Protein AF-A0A934XNL6-F1 (afdb_monomer_lite)

Secondary structure (DSSP, 8-state):
----------S-S-HHHHHHHHHHHHHHHTSSS-HHHHHHHHHHHHHHTS-TT-HHHHHHHHHHHHHS---SS-TTSPPPGGG--TT---TTSS-S-TTB-GGG---S-TTS----HHHHHHHHHHHHHHT-HHHHHHHHHHHHS---S--TTSS--S--S------HHHHHHHHHHHHHHHHHHHHHHHHHS--S----GGG---GGGHHHHHHHHHBPP-

pLDDT: mean 75.97, std 18.73, range [30.94, 97.75]

Foldseek 3Di:
DPPDDPPPPPPDLPVVLLLVLLVLLVVLQPDPDALLLSLLVSLLSLLVVDDQLPLLSSLQSVCCADQLDGDLEQLQDREEPVSGHPSYNDQCRNQACPQFAPLQDQPPDPPDRGGPLSSLLSSLLSCCQRVHLVLLLVLLVQQQDQDPDDPVRGPPYVCVPRNPNRDPSSSVSSVNSNQNSQQSNVSNCVSVDPDPDDDPPVSHDTSNCRSVSSSVPGGDDD

Radius of gyration: 16.66 Å; chains: 1; bounding box: 45×39×47 Å

Structure (mmCIF, N/CA/C/O backbone):
data_AF-A0A934XNL6-F1
#
_entry.id   AF-A0A934XNL6-F1
#
loop_
_atom_site.group_PDB
_atom_site.id
_atom_site.type_symbol
_atom_site.label_atom_id
_atom_site.label_alt_id
_atom_site.label_comp_id
_atom_site.label_asym_id
_atom_site.label_entity_id
_atom_site.label_seq_id
_atom_site.pdbx_PDB_ins_code
_atom_site.Cartn_x
_atom_site.Cartn_y
_atom_site.Cartn_z
_atom_site.occupancy
_atom_site.B_iso_or_equiv
_atom_site.auth_seq_id
_atom_site.auth_comp_id
_atom_site.auth_asym_id
_atom_site.auth_atom_id
_atom_site.pdbx_PDB_model_num
ATOM 1 N N . MET A 1 1 ? -13.458 -23.663 8.021 1.00 30.94 1 MET A N 1
ATOM 2 C CA . MET A 1 1 ? -14.056 -22.530 7.279 1.00 30.94 1 MET A CA 1
ATOM 3 C C . MET A 1 1 ? -13.697 -21.240 8.004 1.00 30.94 1 MET A C 1
ATOM 5 O O . MET A 1 1 ? -14.008 -21.161 9.188 1.00 30.94 1 MET A O 1
ATOM 9 N N . PRO A 1 2 ? -13.004 -20.262 7.392 1.00 35.59 2 PRO A N 1
ATOM 10 C CA . PRO A 1 2 ? -12.799 -18.983 8.057 1.00 35.59 2 PRO A CA 1
ATOM 11 C C . PRO A 1 2 ? -14.165 -18.315 8.223 1.00 35.59 2 PRO A C 1
ATOM 13 O O . PRO A 1 2 ? -14.931 -18.215 7.264 1.00 35.59 2 PRO A O 1
ATOM 16 N N . ALA A 1 3 ? -14.490 -17.921 9.456 1.00 36.31 3 ALA A N 1
ATOM 17 C CA . ALA A 1 3 ? -15.688 -17.150 9.753 1.00 36.31 3 ALA A CA 1
ATOM 18 C C . ALA A 1 3 ? -15.760 -15.977 8.771 1.00 36.31 3 ALA A C 1
ATOM 20 O O . ALA A 1 3 ? -14.800 -15.205 8.690 1.00 36.31 3 ALA A O 1
ATOM 21 N N . ARG A 1 4 ? -16.865 -15.871 8.017 1.00 40.97 4 ARG A N 1
ATOM 22 C CA . ARG A 1 4 ? -17.175 -14.682 7.216 1.00 40.97 4 ARG A CA 1
ATOM 23 C C . ARG A 1 4 ? -16.954 -13.483 8.133 1.00 40.97 4 ARG A C 1
ATOM 25 O O . ARG A 1 4 ? -17.684 -13.347 9.116 1.00 40.97 4 ARG A O 1
ATOM 32 N N . ARG A 1 5 ? -15.912 -12.683 7.863 1.00 54.44 5 ARG A N 1
ATOM 33 C CA . ARG A 1 5 ? -15.739 -11.384 8.518 1.00 54.44 5 ARG A CA 1
ATOM 34 C C . ARG A 1 5 ? -17.086 -10.686 8.392 1.00 54.44 5 ARG A C 1
ATOM 36 O O . ARG A 1 5 ? -17.706 -10.761 7.325 1.00 54.44 5 ARG A O 1
ATOM 43 N N . SER A 1 6 ? -17.589 -10.192 9.520 1.00 41.88 6 SER A N 1
ATOM 44 C CA . SER A 1 6 ? -18.889 -9.537 9.613 1.00 41.88 6 SER A CA 1
ATOM 45 C C . SER A 1 6 ? -19.052 -8.617 8.411 1.00 41.88 6 SER A C 1
ATOM 47 O O . SER A 1 6 ? -18.092 -7.972 7.995 1.00 41.88 6 SER A O 1
ATOM 49 N N . ARG A 1 7 ? -20.242 -8.634 7.800 1.00 45.06 7 ARG A N 1
ATOM 50 C CA . ARG A 1 7 ? -20.605 -7.720 6.717 1.00 45.06 7 ARG A CA 1
ATOM 51 C C . ARG A 1 7 ? -20.336 -6.302 7.214 1.00 45.06 7 ARG A C 1
ATOM 53 O O . ARG A 1 7 ? -21.184 -5.735 7.894 1.00 45.06 7 ARG A O 1
ATOM 60 N N . ILE A 1 8 ? -19.153 -5.770 6.915 1.00 50.47 8 ILE A N 1
ATOM 61 C CA . ILE A 1 8 ? -18.840 -4.358 7.074 1.00 50.47 8 ILE A CA 1
ATOM 62 C C . ILE A 1 8 ? -19.948 -3.665 6.287 1.00 50.47 8 ILE A C 1
ATOM 64 O O . ILE A 1 8 ? -20.112 -3.989 5.105 1.00 50.47 8 ILE A O 1
ATOM 68 N N . PRO A 1 9 ? -20.788 -2.827 6.915 1.00 46.00 9 PRO A N 1
ATOM 69 C CA . PRO A 1 9 ? -21.788 -2.083 6.178 1.00 46.00 9 PRO A CA 1
ATOM 70 C C . PRO A 1 9 ? -21.048 -1.325 5.081 1.00 46.00 9 PRO A C 1
ATOM 72 O O . PRO A 1 9 ? -20.211 -0.474 5.361 1.00 46.00 9 PRO A O 1
ATOM 75 N N . TYR A 1 10 ? -21.324 -1.700 3.833 1.00 50.59 10 TYR A N 1
ATOM 76 C CA . TYR A 1 10 ? -20.687 -1.235 2.598 1.00 50.59 10 TYR A CA 1
ATOM 77 C C . TYR A 1 10 ? -20.963 0.248 2.294 1.00 50.59 10 TYR A C 1
ATOM 79 O O . TYR A 1 10 ? -20.904 0.673 1.141 1.00 50.59 10 TYR A O 1
ATOM 87 N N . ALA A 1 11 ? -21.274 1.050 3.312 1.00 43.81 11 ALA A N 1
ATOM 88 C CA . ALA A 1 11 ? -21.290 2.493 3.220 1.00 43.81 11 ALA A CA 1
ATOM 89 C C . ALA A 1 11 ? -19.840 2.920 3.015 1.00 43.81 11 ALA A C 1
ATOM 91 O O . ALA A 1 11 ? -19.081 3.002 3.972 1.00 43.81 11 ALA A O 1
ATOM 92 N N . TYR A 1 12 ? -19.475 3.022 1.736 1.00 52.28 12 TYR A N 1
ATOM 93 C CA . TYR A 1 12 ? -18.257 3.564 1.161 1.00 52.28 12 TYR A CA 1
ATOM 94 C C . TYR A 1 12 ? -17.182 3.870 2.198 1.00 52.28 12 TYR A C 1
ATOM 96 O O . TYR A 1 12 ? -17.324 4.802 2.988 1.00 52.28 12 TYR A O 1
ATOM 104 N N . ALA A 1 13 ? -16.077 3.124 2.117 1.00 60.09 13 ALA A N 1
ATOM 105 C CA . ALA A 1 13 ? -14.731 3.631 2.349 1.00 60.09 13 ALA A CA 1
ATOM 106 C C . ALA A 1 13 ? -14.757 5.177 2.489 1.00 60.09 13 ALA A C 1
ATOM 108 O O . ALA A 1 13 ? -15.275 5.871 1.605 1.00 60.09 13 ALA A O 1
ATOM 109 N N . ASN A 1 14 ? -14.367 5.717 3.643 1.00 81.06 14 ASN A N 1
ATOM 110 C CA . ASN A 1 14 ? -14.605 7.130 3.943 1.00 81.06 14 ASN A CA 1
ATOM 111 C C . ASN A 1 14 ? -13.895 8.015 2.893 1.00 81.06 14 ASN A C 1
ATOM 113 O O . ASN A 1 14 ? -12.666 8.101 2.881 1.00 81.06 14 ASN A O 1
ATOM 117 N N . ARG A 1 15 ? -14.669 8.636 1.985 1.00 87.06 15 ARG A N 1
ATOM 118 C CA . ARG A 1 15 ? -14.136 9.420 0.856 1.00 87.06 15 ARG A CA 1
ATOM 119 C C . ARG A 1 15 ? -13.280 10.584 1.335 1.00 87.06 15 ARG A C 1
ATOM 121 O O . ARG A 1 15 ? -12.252 10.853 0.728 1.00 87.06 15 ARG A O 1
ATOM 128 N N . GLU A 1 16 ? -13.675 11.235 2.422 1.00 90.50 16 GLU A N 1
ATOM 129 C CA . GLU A 1 16 ? -12.909 12.322 3.028 1.00 90.50 16 GLU A CA 1
ATOM 130 C C . GLU A 1 16 ? -11.529 11.826 3.475 1.00 90.50 16 GLU A C 1
ATOM 132 O O . GLU A 1 16 ? -10.512 12.387 3.075 1.00 90.50 16 GLU A O 1
ATOM 137 N N . ARG A 1 17 ? -11.469 10.688 4.181 1.00 91.56 17 ARG A N 1
ATOM 138 C CA . ARG A 1 17 ? -10.184 10.066 4.548 1.00 91.56 17 ARG A CA 1
ATOM 139 C C . ARG A 1 17 ? -9.351 9.696 3.324 1.00 91.56 17 ARG A C 1
ATOM 141 O O . ARG A 1 17 ? -8.148 9.927 3.329 1.00 91.56 17 ARG A O 1
ATOM 148 N N . ARG A 1 18 ? -9.952 9.155 2.260 1.00 92.06 18 ARG A N 1
ATOM 149 C CA . ARG A 1 18 ? -9.205 8.870 1.022 1.00 92.06 18 ARG A CA 1
ATOM 150 C C . ARG A 1 18 ? -8.643 10.122 0.372 1.00 92.06 18 ARG A C 1
ATOM 152 O O . ARG A 1 18 ? -7.523 10.083 -0.113 1.00 92.06 18 ARG A O 1
ATOM 159 N N . GLN A 1 19 ? -9.397 11.215 0.370 1.00 94.50 19 GLN A N 1
ATOM 160 C CA . GLN A 1 19 ? -8.941 12.492 -0.169 1.00 94.50 19 GLN A CA 1
ATOM 161 C C . GLN A 1 19 ? -7.771 13.058 0.641 1.00 94.50 19 GLN A C 1
ATOM 163 O O . GLN A 1 19 ? -6.810 13.535 0.045 1.00 94.50 19 GLN A O 1
ATOM 168 N N . LEU A 1 20 ? -7.789 12.915 1.970 1.00 96.62 20 LEU A N 1
ATOM 169 C CA . LEU A 1 20 ? -6.643 13.246 2.822 1.00 96.62 20 LEU A CA 1
ATOM 170 C C . LEU A 1 20 ? -5.409 12.402 2.469 1.00 96.62 20 LEU A C 1
ATOM 172 O O . LEU A 1 20 ? -4.329 12.949 2.246 1.00 96.62 20 LEU A O 1
ATOM 176 N N . ILE A 1 21 ? -5.574 11.080 2.350 1.00 96.50 21 ILE A N 1
ATOM 177 C CA . ILE A 1 21 ? -4.489 10.159 1.971 1.00 96.50 21 ILE A CA 1
ATOM 178 C C . ILE A 1 21 ? -3.942 10.505 0.580 1.00 96.50 21 ILE A C 1
ATOM 180 O O . ILE A 1 21 ? -2.731 10.601 0.401 1.00 96.50 21 ILE A O 1
ATOM 184 N N . LEU A 1 22 ? -4.819 10.734 -0.400 1.00 96.12 22 LEU A N 1
ATOM 185 C CA . LEU A 1 22 ? -4.447 11.119 -1.760 1.00 96.12 22 LEU A CA 1
ATOM 186 C C . LEU A 1 22 ? -3.694 12.450 -1.780 1.00 96.12 22 LEU A C 1
ATOM 188 O O . LEU A 1 22 ? -2.676 12.566 -2.459 1.00 96.12 22 LEU A O 1
ATOM 192 N N . HIS A 1 23 ? -4.189 13.452 -1.053 1.00 96.69 23 HIS A N 1
ATOM 193 C CA . HIS A 1 23 ? -3.554 14.761 -0.961 1.00 96.69 23 HIS A CA 1
ATOM 194 C C . HIS A 1 23 ? -2.136 14.639 -0.398 1.00 96.69 23 HIS A C 1
ATOM 196 O O . HIS A 1 23 ? -1.190 15.132 -1.012 1.00 96.69 23 HIS A O 1
ATOM 202 N N . HIS A 1 24 ? -1.974 13.910 0.707 1.00 97.75 24 HIS A N 1
ATOM 203 C CA . HIS A 1 24 ? -0.661 13.650 1.288 1.00 97.75 24 HIS A CA 1
ATOM 204 C C . HIS A 1 24 ? 0.248 12.863 0.332 1.00 97.75 24 HIS A C 1
ATOM 206 O O . HIS A 1 24 ? 1.406 13.223 0.125 1.00 97.75 24 HIS A O 1
ATOM 212 N N . GLY A 1 25 ? -0.291 11.836 -0.330 1.00 96.62 25 GLY A N 1
ATOM 213 C CA . GLY A 1 25 ? 0.435 11.055 -1.328 1.00 96.62 25 GLY A CA 1
ATOM 214 C C . GLY A 1 25 ? 0.982 11.916 -2.467 1.00 96.62 25 GLY A C 1
ATOM 215 O O . GLY A 1 25 ? 2.138 11.744 -2.854 1.00 96.62 25 GLY A O 1
ATOM 216 N N . LYS A 1 26 ? 0.191 12.884 -2.951 1.00 95.38 26 LYS A N 1
ATOM 217 C CA . LYS A 1 26 ? 0.607 13.861 -3.970 1.00 95.38 26 LYS A CA 1
ATOM 218 C C . LYS A 1 26 ? 1.694 14.807 -3.458 1.00 95.38 26 LYS A C 1
ATOM 220 O O . LYS A 1 26 ? 2.658 15.044 -4.176 1.00 95.38 26 LYS A O 1
ATOM 225 N N . GLN A 1 27 ? 1.599 15.294 -2.220 1.00 96.69 27 GLN A N 1
ATOM 226 C CA . GLN A 1 27 ? 2.663 16.112 -1.612 1.00 96.69 27 GLN A CA 1
ATOM 227 C C . GLN A 1 27 ? 3.994 15.349 -1.533 1.00 96.69 27 GLN A C 1
ATOM 229 O O . GLN A 1 27 ? 5.060 15.902 -1.810 1.00 96.69 27 GLN A O 1
ATOM 234 N N . LEU A 1 28 ? 3.934 14.057 -1.200 1.00 96.31 28 LEU A N 1
ATOM 235 C CA . LEU A 1 28 ? 5.110 13.194 -1.139 1.00 96.31 28 LEU A CA 1
ATOM 236 C C . LEU A 1 28 ? 5.756 12.964 -2.510 1.00 96.31 28 LEU A C 1
ATOM 238 O O . LEU A 1 28 ? 6.959 12.730 -2.552 1.00 96.31 28 LEU A O 1
ATOM 242 N N . GLN A 1 29 ? 5.025 13.056 -3.630 1.00 91.94 29 GLN A N 1
ATOM 243 C CA . GLN A 1 29 ? 5.615 12.858 -4.966 1.00 91.94 29 GLN A CA 1
ATOM 244 C C . GLN A 1 29 ? 6.758 13.850 -5.228 1.00 91.94 29 GLN A C 1
ATOM 246 O O . GLN A 1 29 ? 7.825 13.434 -5.682 1.00 91.94 29 GLN A O 1
ATOM 251 N N . SER A 1 30 ? 6.578 15.116 -4.838 1.00 90.62 30 SER A N 1
ATOM 252 C CA . SER A 1 30 ? 7.590 16.177 -4.937 1.00 90.62 30 SER A CA 1
ATOM 253 C C . SER A 1 30 ? 8.589 16.227 -3.774 1.00 90.62 30 SER A C 1
ATOM 255 O O . SER A 1 30 ? 9.520 17.027 -3.808 1.00 90.62 30 SER A O 1
ATOM 257 N N . ALA A 1 31 ? 8.405 15.423 -2.724 1.00 93.75 31 ALA A N 1
ATOM 258 C CA . ALA A 1 31 ? 9.275 15.465 -1.552 1.00 93.75 31 ALA A CA 1
ATOM 259 C C . ALA A 1 31 ? 10.660 14.844 -1.844 1.00 93.75 31 ALA A C 1
ATOM 261 O O . ALA A 1 31 ? 10.744 13.877 -2.612 1.00 93.75 31 ALA A O 1
ATOM 262 N N . PRO A 1 32 ? 11.742 15.331 -1.203 1.00 94.19 32 PRO A N 1
ATOM 263 C CA . PRO A 1 32 ? 13.112 14.846 -1.404 1.00 94.19 32 PRO A CA 1
ATOM 264 C C . PRO A 1 32 ? 13.383 13.547 -0.622 1.00 94.19 32 PRO A C 1
ATOM 266 O O . PRO A 1 32 ? 14.374 13.418 0.091 1.00 94.19 32 PRO A O 1
ATOM 269 N N . PHE A 1 33 ? 12.466 12.590 -0.721 1.00 94.06 33 PHE A N 1
ATOM 270 C CA . PHE A 1 33 ? 12.566 11.274 -0.100 1.00 94.06 33 PHE A CA 1
ATOM 271 C C . PHE A 1 33 ? 12.781 10.202 -1.166 1.00 94.06 33 PHE A C 1
ATOM 273 O O . PHE A 1 33 ? 12.417 10.383 -2.329 1.00 94.06 33 PHE A O 1
ATOM 280 N N . THR A 1 34 ? 13.332 9.065 -0.754 1.00 93.38 34 THR A N 1
ATOM 281 C CA . THR A 1 34 ? 13.355 7.871 -1.601 1.00 93.38 34 THR A CA 1
ATOM 282 C C . THR A 1 34 ? 11.938 7.337 -1.817 1.00 93.38 34 THR A C 1
ATOM 284 O O . THR A 1 34 ? 11.034 7.624 -1.028 1.00 93.38 34 THR A O 1
ATOM 287 N N . SER A 1 35 ? 11.712 6.543 -2.862 1.00 92.25 35 SER A N 1
ATOM 288 C CA . SER A 1 35 ? 10.385 5.985 -3.154 1.00 92.25 35 SER A CA 1
ATOM 289 C C . SER A 1 35 ? 9.876 5.065 -2.045 1.00 92.25 35 SER A C 1
ATOM 291 O O . SER A 1 35 ? 8.700 5.151 -1.685 1.00 92.25 35 SER A O 1
ATOM 293 N N . LEU A 1 36 ? 10.751 4.257 -1.429 1.00 93.94 36 LEU A N 1
ATOM 294 C CA . LEU A 1 36 ? 10.369 3.479 -0.245 1.00 93.94 36 LEU A CA 1
ATOM 295 C C . LEU A 1 36 ? 9.958 4.387 0.921 1.00 93.94 36 LEU A C 1
ATOM 297 O O . LEU A 1 36 ? 8.954 4.122 1.577 1.00 93.94 36 LEU A O 1
ATOM 301 N N . GLU A 1 37 ? 10.697 5.468 1.177 1.00 95.69 37 GLU A N 1
ATOM 302 C CA . GLU A 1 37 ? 10.388 6.376 2.284 1.00 95.69 37 GLU A CA 1
ATOM 303 C C . GLU A 1 37 ? 9.085 7.151 2.040 1.00 95.69 37 GLU A C 1
ATOM 305 O O . GLU A 1 37 ? 8.295 7.336 2.966 1.00 95.69 37 GLU A O 1
ATOM 310 N N . LYS A 1 38 ? 8.803 7.547 0.792 1.00 96.12 38 LYS A N 1
ATOM 311 C CA . LYS A 1 38 ? 7.503 8.118 0.403 1.00 96.12 38 LYS A CA 1
ATOM 312 C C . LYS A 1 38 ? 6.374 7.123 0.664 1.00 96.12 38 LYS A C 1
ATOM 314 O O . LYS A 1 38 ? 5.365 7.487 1.263 1.00 96.12 38 LYS A O 1
ATOM 319 N N . PHE A 1 39 ? 6.552 5.862 0.278 1.00 95.81 39 PHE A N 1
ATOM 320 C CA . PHE A 1 39 ? 5.562 4.821 0.535 1.00 95.81 39 PHE A CA 1
ATOM 321 C C . PHE A 1 39 ? 5.352 4.575 2.040 1.00 95.81 39 PHE A C 1
ATOM 323 O O . PHE A 1 39 ? 4.210 4.582 2.505 1.00 95.81 39 PHE A O 1
ATOM 330 N N . ALA A 1 40 ? 6.429 4.449 2.820 1.00 96.69 40 ALA A N 1
ATOM 331 C CA . ALA A 1 40 ? 6.350 4.287 4.269 1.00 96.69 40 ALA A CA 1
ATOM 332 C C . ALA A 1 40 ? 5.574 5.447 4.915 1.00 96.69 40 ALA A C 1
ATOM 334 O O . ALA A 1 40 ? 4.571 5.210 5.589 1.00 96.69 40 ALA A O 1
ATOM 335 N N . ARG A 1 41 ? 5.932 6.698 4.600 1.00 97.38 41 ARG A N 1
ATOM 336 C CA . ARG A 1 41 ? 5.246 7.895 5.117 1.00 97.38 41 ARG A CA 1
ATOM 337 C C . ARG A 1 41 ? 3.779 7.969 4.719 1.00 97.38 41 ARG A C 1
ATOM 339 O O . ARG A 1 41 ? 2.942 8.298 5.556 1.00 97.38 41 ARG A O 1
ATOM 346 N N . LEU A 1 42 ? 3.446 7.621 3.474 1.00 97.44 42 LEU A N 1
ATOM 347 C CA . LEU A 1 42 ? 2.056 7.556 3.022 1.00 97.44 42 LEU A CA 1
ATOM 348 C C . LEU A 1 42 ? 1.243 6.596 3.896 1.00 97.44 42 LEU A C 1
ATOM 350 O O . LEU A 1 42 ? 0.134 6.931 4.322 1.00 97.44 42 LEU A O 1
ATOM 354 N N . THR A 1 43 ? 1.784 5.411 4.179 1.00 96.31 43 THR A N 1
ATOM 355 C CA . THR A 1 43 ? 1.095 4.415 5.010 1.00 96.31 43 THR A CA 1
ATOM 356 C C . THR A 1 43 ? 1.028 4.804 6.486 1.00 96.31 43 THR A C 1
ATOM 358 O O . THR A 1 43 ? -0.002 4.560 7.107 1.00 96.31 43 THR A O 1
ATOM 361 N N . GLU A 1 44 ? 2.049 5.469 7.033 1.00 96.00 44 GLU A N 1
ATOM 362 C CA . GLU A 1 44 ? 2.056 6.004 8.405 1.00 96.00 44 GLU A CA 1
ATOM 363 C C . GLU A 1 44 ? 1.015 7.104 8.584 1.00 96.00 44 GLU A C 1
ATOM 365 O O . GLU A 1 44 ? 0.186 7.043 9.494 1.00 96.00 44 GLU A O 1
ATOM 370 N N . TYR A 1 45 ? 1.012 8.080 7.672 1.00 97.19 45 TYR A N 1
ATOM 371 C CA . TYR A 1 45 ? -0.001 9.124 7.647 1.00 97.19 45 TYR A CA 1
ATOM 372 C C . TYR A 1 45 ? -1.392 8.507 7.541 1.00 97.19 45 TYR A C 1
ATOM 374 O O . TYR A 1 45 ? -2.272 8.829 8.336 1.00 97.19 45 TYR A O 1
ATOM 382 N N . SER A 1 46 ? -1.575 7.558 6.618 1.00 95.81 46 SER A N 1
ATOM 383 C CA . SER A 1 46 ? -2.843 6.846 6.469 1.00 95.81 46 SER A CA 1
ATOM 384 C C . SER A 1 46 ? -3.250 6.168 7.773 1.00 95.81 46 SER A C 1
ATOM 386 O O . SER A 1 46 ? -4.378 6.356 8.206 1.00 95.81 46 SER A O 1
ATOM 388 N N . ALA A 1 47 ? -2.348 5.430 8.424 1.00 92.94 47 ALA A N 1
ATOM 389 C CA . ALA A 1 47 ? -2.621 4.732 9.677 1.00 92.94 47 ALA A CA 1
ATOM 390 C C . ALA A 1 47 ? -3.031 5.690 10.804 1.00 92.94 47 ALA A C 1
ATOM 392 O O . ALA A 1 47 ? -3.934 5.361 11.569 1.00 92.94 47 ALA A O 1
ATOM 393 N N . SER A 1 48 ? -2.447 6.893 10.860 1.00 94.19 48 SER A N 1
ATOM 394 C CA . SER A 1 48 ? -2.793 7.917 11.859 1.00 94.19 48 SER A CA 1
ATOM 395 C C . SER A 1 48 ? -4.253 8.394 11.800 1.00 94.19 48 SER A C 1
ATOM 397 O O . SER A 1 48 ? -4.766 8.925 12.782 1.00 94.19 48 SER A O 1
ATOM 399 N N . LEU A 1 49 ? -4.952 8.170 10.678 1.00 93.38 49 LEU A N 1
ATOM 400 C CA . LEU A 1 49 ? -6.356 8.556 10.491 1.00 93.38 49 LEU A CA 1
ATOM 401 C C . LEU A 1 49 ? -7.359 7.543 11.076 1.00 93.38 49 LEU A C 1
ATOM 403 O O . LEU A 1 49 ? -8.574 7.750 10.961 1.00 93.38 49 LEU A O 1
ATOM 407 N N . TYR A 1 50 ? -6.878 6.440 11.657 1.00 88.44 50 TYR A N 1
ATOM 408 C CA . TYR A 1 50 ? -7.701 5.338 12.153 1.00 88.44 50 TYR A CA 1
ATOM 409 C C . TYR A 1 50 ? -7.369 5.006 13.606 1.00 88.44 50 TYR A C 1
ATOM 411 O O . TYR A 1 50 ? -6.235 5.136 14.062 1.00 88.44 50 TYR A O 1
ATOM 419 N N . ALA A 1 51 ? -8.373 4.511 14.329 1.00 80.00 51 ALA A N 1
ATOM 420 C CA . ALA A 1 51 ? -8.124 3.820 15.584 1.00 80.00 51 ALA A CA 1
ATOM 421 C C . ALA A 1 51 ? -7.322 2.538 15.311 1.00 80.00 51 ALA A C 1
ATOM 423 O O . ALA A 1 51 ? -7.514 1.896 14.278 1.00 80.00 51 ALA A O 1
ATOM 424 N N . THR A 1 52 ? -6.466 2.126 16.250 1.00 72.50 52 THR A N 1
ATOM 425 C CA . THR A 1 52 ? -5.537 0.989 16.080 1.00 72.50 52 THR A CA 1
ATOM 426 C C . THR A 1 52 ? -6.215 -0.317 15.639 1.00 72.50 52 THR A C 1
ATOM 428 O O . THR A 1 52 ? -5.588 -1.156 14.996 1.00 72.50 52 THR A O 1
ATOM 431 N N . ASN A 1 53 ? -7.494 -0.497 15.975 1.00 73.12 53 ASN A N 1
ATOM 432 C CA . ASN A 1 53 ? -8.296 -1.67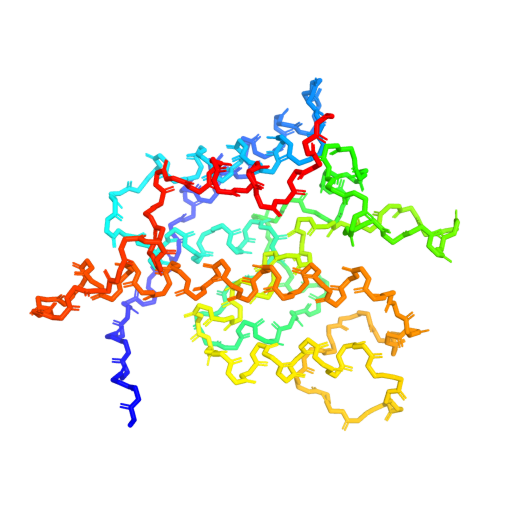3 15.641 1.00 73.12 53 ASN A CA 1
ATOM 433 C C . ASN A 1 53 ? -9.086 -1.567 14.322 1.00 73.12 53 ASN A C 1
ATOM 435 O O . ASN A 1 53 ? -9.588 -2.586 13.852 1.00 73.12 53 ASN A O 1
ATOM 439 N N . ASP A 1 54 ? -9.174 -0.394 13.688 1.00 84.75 54 ASP A N 1
ATOM 440 C CA . ASP A 1 54 ? -9.923 -0.182 12.437 1.00 84.75 54 ASP A CA 1
ATOM 441 C C . ASP A 1 54 ? -9.079 -0.518 11.189 1.00 84.75 54 ASP A C 1
ATOM 443 O O . ASP A 1 54 ? -8.906 0.268 10.253 1.00 84.75 54 ASP A O 1
ATOM 447 N N . VAL A 1 55 ? -8.510 -1.727 11.193 1.00 87.44 55 VAL A N 1
ATOM 448 C CA . VAL A 1 55 ? -7.599 -2.214 10.144 1.00 87.44 55 VAL A CA 1
ATOM 449 C C . VAL A 1 55 ? -8.331 -2.441 8.819 1.00 87.44 55 VAL A C 1
ATOM 451 O O . VAL A 1 55 ? -7.758 -2.227 7.752 1.00 87.44 55 VAL A O 1
ATOM 454 N N . ASP A 1 56 ? -9.603 -2.850 8.863 1.00 87.06 56 ASP A N 1
ATOM 455 C CA . ASP A 1 56 ? -10.393 -3.109 7.656 1.00 87.06 56 ASP A CA 1
ATOM 456 C C . ASP A 1 56 ? -10.626 -1.819 6.854 1.00 87.06 56 ASP A C 1
ATOM 458 O O . ASP A 1 56 ? -10.389 -1.797 5.642 1.00 87.06 56 ASP A O 1
ATOM 462 N N . THR A 1 57 ? -11.034 -0.729 7.515 1.00 87.88 57 THR A N 1
ATOM 463 C CA . THR A 1 57 ? -11.264 0.559 6.843 1.00 87.88 57 THR A CA 1
ATOM 464 C C . THR A 1 57 ? -9.952 1.173 6.366 1.00 87.88 57 THR A C 1
ATOM 466 O O . THR A 1 57 ? -9.902 1.702 5.253 1.00 87.88 57 THR A O 1
ATOM 469 N N . PHE A 1 58 ? -8.880 1.052 7.160 1.00 91.81 58 PHE A N 1
ATOM 470 C CA . PHE A 1 58 ? -7.528 1.426 6.744 1.00 91.81 58 PHE A CA 1
ATOM 471 C C . PHE A 1 58 ? -7.132 0.712 5.445 1.00 91.81 58 PHE A C 1
ATOM 473 O O . PHE A 1 58 ? -6.837 1.369 4.444 1.00 91.81 58 PHE A O 1
ATOM 480 N N . MET A 1 59 ? -7.201 -0.624 5.426 1.00 91.75 59 MET A N 1
ATOM 481 C CA . MET A 1 59 ? -6.814 -1.421 4.264 1.00 91.75 59 MET A CA 1
ATOM 482 C C . MET A 1 59 ? -7.654 -1.069 3.039 1.00 91.75 59 MET A C 1
ATOM 484 O O . MET A 1 59 ? -7.102 -0.935 1.949 1.00 91.75 59 MET A O 1
ATOM 488 N N . LEU A 1 60 ? -8.967 -0.869 3.192 1.00 90.12 60 LEU A N 1
ATOM 489 C CA . LEU A 1 60 ? -9.833 -0.488 2.074 1.00 90.12 60 LEU A CA 1
ATOM 490 C C . LEU A 1 60 ? -9.462 0.878 1.498 1.00 90.12 60 LEU A C 1
ATOM 492 O O . LEU A 1 60 ? -9.296 1.000 0.286 1.00 90.12 60 LEU A O 1
ATOM 496 N N . ASN A 1 61 ? -9.311 1.895 2.346 1.00 91.88 61 ASN A N 1
ATOM 497 C CA . ASN A 1 61 ? -9.030 3.256 1.897 1.00 91.88 61 ASN A CA 1
ATOM 498 C C . ASN A 1 61 ? -7.644 3.384 1.258 1.00 91.88 61 ASN A C 1
ATOM 500 O O . ASN A 1 61 ? -7.527 4.006 0.205 1.00 91.88 61 ASN A O 1
ATOM 504 N N . VAL A 1 62 ? -6.614 2.765 1.839 1.00 93.56 62 VAL A N 1
ATOM 505 C CA . VAL A 1 62 ? -5.265 2.795 1.257 1.00 93.56 62 VAL A CA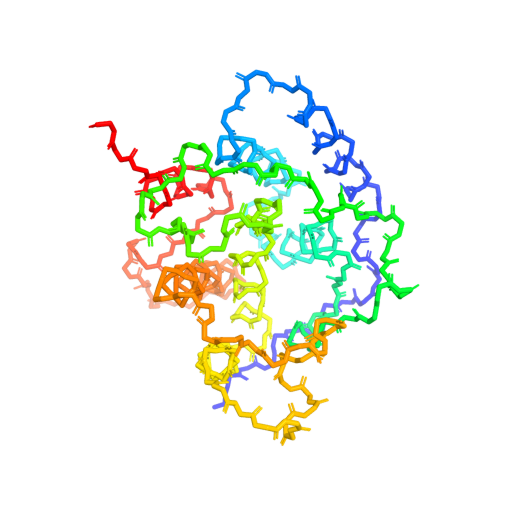 1
ATOM 506 C C . VAL A 1 62 ? -5.218 2.013 -0.056 1.00 93.56 62 VAL A C 1
ATOM 508 O O . VAL A 1 62 ? -4.656 2.502 -1.032 1.00 93.56 62 VAL A O 1
ATOM 511 N N . SER A 1 63 ? -5.885 0.855 -0.138 1.00 91.69 63 SER A N 1
ATOM 512 C CA . SER A 1 63 ? -5.987 0.098 -1.398 1.00 91.69 63 SER A CA 1
ATOM 513 C C . SER A 1 63 ? -6.652 0.910 -2.496 1.00 91.69 63 SER A C 1
ATOM 515 O O . SER A 1 63 ? -6.205 0.905 -3.636 1.00 91.69 63 SER A O 1
ATOM 517 N N . HIS A 1 64 ? -7.686 1.664 -2.146 1.00 90.19 64 HIS A N 1
ATOM 518 C CA . HIS A 1 64 ? -8.362 2.535 -3.087 1.00 90.19 64 HIS A CA 1
ATOM 519 C C . HIS A 1 64 ? -7.432 3.626 -3.637 1.00 90.19 64 HIS A C 1
ATOM 521 O O . HIS A 1 64 ? -7.460 3.893 -4.836 1.00 90.19 64 HIS A O 1
ATOM 527 N N . VAL A 1 65 ? -6.583 4.214 -2.786 1.00 93.00 65 VAL A N 1
ATOM 528 C CA . VAL A 1 65 ? -5.640 5.264 -3.197 1.00 93.00 65 VAL A CA 1
ATOM 529 C C . VAL A 1 65 ? -4.451 4.711 -3.979 1.00 93.00 65 VAL A C 1
ATOM 531 O O . VAL A 1 65 ? -4.051 5.315 -4.969 1.00 93.00 65 VAL A O 1
ATOM 534 N N . ILE A 1 66 ? -3.899 3.562 -3.587 1.00 92.00 66 ILE A N 1
ATOM 535 C CA . ILE A 1 66 ? -2.726 2.973 -4.251 1.00 92.00 66 ILE A CA 1
ATOM 536 C C . ILE A 1 66 ? -3.127 2.231 -5.532 1.00 92.00 66 ILE A C 1
ATOM 538 O O . ILE A 1 66 ? -2.535 2.437 -6.591 1.00 92.00 66 ILE A O 1
ATOM 542 N N . LEU A 1 67 ? -4.159 1.388 -5.461 1.00 87.00 67 LEU A N 1
ATOM 543 C CA . LEU A 1 67 ? -4.552 0.492 -6.554 1.00 87.00 67 LEU A CA 1
ATOM 544 C C . LEU A 1 67 ? -5.587 1.113 -7.499 1.00 87.00 67 LEU A C 1
ATOM 546 O O . LEU A 1 67 ? -5.818 0.588 -8.589 1.00 87.00 67 LEU A O 1
ATOM 550 N N . GLY A 1 68 ? -6.230 2.203 -7.074 1.00 86.31 68 GLY A N 1
ATOM 551 C CA . GLY A 1 68 ? -7.363 2.804 -7.776 1.00 86.31 68 GLY A CA 1
ATOM 552 C C . GLY A 1 68 ? -8.637 1.973 -7.661 1.00 86.31 68 GLY A C 1
ATOM 553 O O . GLY A 1 68 ? -9.592 2.208 -8.398 1.00 86.31 68 GLY A O 1
ATOM 554 N N . TRP A 1 69 ? -8.649 0.992 -6.754 1.00 80.31 69 TRP A N 1
ATOM 555 C CA . TRP A 1 69 ? -9.719 0.022 -6.591 1.00 80.31 69 TRP A CA 1
ATOM 556 C C . TRP A 1 69 ? -9.763 -0.534 -5.182 1.00 80.31 69 TRP A C 1
ATOM 558 O O . TRP A 1 69 ? -8.737 -0.877 -4.595 1.00 80.31 69 TRP A O 1
ATOM 568 N N . SER A 1 70 ? -10.973 -0.704 -4.665 1.00 71.31 70 SER A N 1
ATOM 569 C CA . SER A 1 70 ? -11.183 -1.436 -3.424 1.00 71.31 70 SER A CA 1
ATOM 570 C C . SER A 1 70 ? -12.562 -2.089 -3.427 1.00 71.31 70 SER A C 1
ATOM 572 O O . SER A 1 70 ? -13.552 -1.474 -3.019 1.00 71.31 70 SER A O 1
ATOM 574 N N . ARG A 1 71 ? -12.646 -3.346 -3.869 1.00 74.38 71 ARG A N 1
ATOM 575 C CA . ARG A 1 71 ? -13.778 -4.210 -3.517 1.00 74.38 71 ARG A CA 1
ATOM 576 C C . ARG A 1 71 ? -13.305 -5.160 -2.416 1.00 74.38 71 ARG A C 1
ATOM 578 O O . ARG A 1 71 ? -12.424 -5.966 -2.694 1.00 74.38 71 ARG A O 1
ATOM 585 N N . PRO A 1 72 ? -13.869 -5.096 -1.188 1.00 62.06 72 PRO A N 1
ATOM 586 C CA . PRO A 1 72 ? -13.421 -5.905 -0.042 1.00 62.06 72 PRO A CA 1
ATOM 587 C C . PRO A 1 72 ? -13.413 -7.416 -0.294 1.00 62.06 72 PRO A C 1
ATOM 589 O O . PRO A 1 72 ? -12.857 -8.178 0.488 1.00 62.06 72 PRO A O 1
ATOM 592 N N . HIS A 1 73 ? -14.074 -7.850 -1.362 1.00 64.81 73 HIS A N 1
ATOM 593 C CA . HIS A 1 73 ? -13.982 -9.175 -1.937 1.00 64.81 73 HIS A CA 1
ATOM 594 C C . HIS A 1 73 ? -13.709 -8.973 -3.422 1.00 64.81 73 HIS A C 1
ATOM 596 O O . HIS A 1 73 ? -14.374 -8.135 -4.034 1.00 64.81 73 HIS A O 1
ATOM 602 N N . GLN A 1 74 ? -12.802 -9.755 -4.003 1.00 73.69 74 GLN A N 1
ATOM 603 C CA . GLN A 1 74 ? -12.294 -9.574 -5.370 1.00 73.69 74 GLN A CA 1
ATOM 604 C C . GLN A 1 74 ? -11.206 -8.502 -5.502 1.00 73.69 74 GLN A C 1
ATOM 606 O O . GLN A 1 74 ? -11.094 -7.882 -6.558 1.00 73.69 74 GLN A O 1
ATOM 611 N N . MET A 1 75 ? -10.356 -8.326 -4.487 1.00 78.56 75 MET A N 1
ATOM 612 C CA . MET A 1 75 ? -9.112 -7.565 -4.666 1.00 78.56 75 MET A CA 1
ATOM 613 C C . MET A 1 75 ? -8.192 -8.241 -5.684 1.00 78.56 75 MET A C 1
ATOM 615 O O . MET A 1 75 ? -7.425 -7.562 -6.354 1.00 78.56 75 MET A O 1
ATOM 619 N N . TRP A 1 76 ? -8.320 -9.561 -5.866 1.00 72.19 76 TRP A N 1
ATOM 620 C CA . TRP A 1 76 ? -7.653 -10.300 -6.945 1.00 72.19 76 TRP A CA 1
ATOM 621 C C . TRP A 1 76 ? -8.061 -9.856 -8.359 1.00 72.19 76 TRP A C 1
ATOM 623 O O . TRP A 1 76 ? -7.367 -10.194 -9.319 1.00 72.19 76 TRP A O 1
ATOM 633 N N . ARG A 1 77 ? -9.168 -9.112 -8.504 1.00 68.69 77 ARG A N 1
ATOM 634 C CA . ARG A 1 77 ? -9.547 -8.457 -9.758 1.00 68.69 77 ARG A CA 1
ATOM 635 C C . ARG A 1 77 ? -8.935 -7.063 -9.788 1.00 68.69 77 ARG A C 1
ATOM 637 O O . ARG A 1 77 ? -9.353 -6.182 -9.040 1.00 68.69 77 ARG A O 1
ATOM 644 N N . VAL A 1 78 ? -7.988 -6.851 -10.692 1.00 62.16 78 VAL A N 1
ATOM 645 C CA . VAL A 1 78 ? -7.533 -5.503 -11.045 1.00 62.16 78 VAL A CA 1
ATOM 646 C C . VAL A 1 78 ? -8.550 -4.927 -12.031 1.00 62.16 78 VAL A C 1
ATOM 648 O O . VAL A 1 78 ? -8.759 -5.543 -13.079 1.00 62.16 78 VAL A O 1
ATOM 651 N N . PRO A 1 79 ? -9.202 -3.789 -11.741 1.00 59.84 79 PRO A N 1
ATOM 652 C CA . PRO A 1 79 ? -10.141 -3.220 -12.690 1.00 59.84 79 PRO A CA 1
ATOM 653 C C . PRO A 1 79 ? -9.410 -2.699 -13.937 1.00 59.84 79 PRO A C 1
ATOM 655 O O . PRO A 1 79 ? -8.225 -2.327 -13.864 1.00 59.84 79 PRO A O 1
ATOM 658 N N . PRO A 1 80 ? -10.116 -2.616 -15.077 1.00 63.81 80 PRO A N 1
ATOM 659 C CA . PRO A 1 80 ? -9.658 -1.857 -16.233 1.00 63.81 80 PRO A CA 1
ATOM 660 C C . PRO A 1 80 ? -9.217 -0.445 -15.829 1.00 63.81 80 PRO A C 1
ATOM 662 O O . PRO A 1 80 ? -9.716 0.124 -14.857 1.00 63.81 80 PRO A O 1
ATOM 665 N N . ARG A 1 81 ? -8.283 0.151 -16.581 1.00 63.28 81 ARG A N 1
ATOM 666 C CA . ARG A 1 81 ? -7.765 1.504 -16.291 1.00 63.28 81 ARG A CA 1
ATOM 667 C C . ARG A 1 81 ? -8.886 2.549 -16.226 1.00 63.28 81 ARG A C 1
ATOM 669 O O . ARG A 1 81 ? -8.810 3.461 -15.413 1.00 63.28 81 ARG A O 1
ATOM 676 N N . GLU A 1 82 ? -9.914 2.365 -17.045 1.00 62.56 82 GLU A N 1
ATOM 677 C CA . GLU A 1 82 ? -11.109 3.210 -17.166 1.00 62.56 82 GLU A CA 1
ATOM 678 C C . GLU A 1 82 ? -12.037 3.142 -15.943 1.00 62.56 82 GLU A C 1
ATOM 680 O O . GLU A 1 82 ? -12.781 4.079 -15.681 1.00 62.56 82 GLU A O 1
ATOM 685 N N . GLU A 1 83 ? -11.968 2.063 -15.161 1.00 67.75 83 GLU A N 1
ATOM 686 C CA . GLU A 1 83 ? -12.791 1.851 -13.962 1.00 67.75 83 GLU A CA 1
ATOM 687 C C . GLU A 1 83 ? -12.076 2.267 -12.666 1.00 67.75 83 GLU A C 1
ATOM 689 O O . GLU A 1 83 ? -12.561 2.012 -11.558 1.00 67.75 83 GLU A O 1
ATOM 694 N N . ARG A 1 84 ? -10.897 2.888 -12.776 1.00 73.12 84 ARG A N 1
ATOM 695 C CA . ARG A 1 84 ? -10.139 3.337 -11.608 1.00 73.12 84 ARG A CA 1
ATOM 696 C C . ARG A 1 84 ? -10.787 4.549 -10.967 1.00 73.12 84 ARG A C 1
ATOM 698 O O . ARG A 1 84 ? -11.337 5.424 -11.627 1.00 73.12 84 ARG A O 1
ATOM 705 N N . SER A 1 85 ? -10.681 4.602 -9.648 1.00 77.31 85 SER A N 1
ATOM 706 C CA . SER A 1 85 ? -11.214 5.707 -8.870 1.00 77.31 85 SER A CA 1
ATOM 707 C C . SER A 1 85 ? -10.517 7.036 -9.161 1.00 77.31 85 SER A C 1
ATOM 709 O O . SER A 1 85 ? -9.303 7.090 -9.342 1.00 77.31 85 SER A O 1
ATOM 711 N N . ASN A 1 86 ? -11.280 8.127 -9.057 1.00 83.75 86 ASN A N 1
ATOM 712 C CA . ASN A 1 86 ? -10.755 9.495 -8.988 1.00 83.75 86 ASN A CA 1
ATOM 713 C C . ASN A 1 86 ? -9.860 9.732 -7.761 1.00 83.75 86 ASN A C 1
ATOM 715 O O . ASN A 1 86 ? -9.098 10.696 -7.724 1.00 83.75 86 ASN A O 1
ATOM 719 N N . ASP A 1 87 ? -9.954 8.862 -6.755 1.00 86.06 87 ASP A N 1
ATOM 720 C CA . ASP A 1 87 ? -9.164 8.939 -5.533 1.00 86.06 87 ASP A CA 1
ATOM 721 C C . ASP A 1 87 ? -7.823 8.171 -5.657 1.00 86.06 87 ASP A C 1
ATOM 723 O O . ASP A 1 87 ? -7.225 7.821 -4.645 1.00 86.06 87 ASP A O 1
ATOM 727 N N . TRP A 1 88 ? -7.366 7.865 -6.877 1.00 88.50 88 TRP A N 1
ATOM 728 C CA . TRP A 1 88 ? -6.161 7.078 -7.168 1.00 88.50 88 TRP A CA 1
ATOM 729 C C . TRP A 1 88 ? -4.908 7.951 -7.342 1.00 88.50 88 TRP A C 1
ATOM 731 O O . TRP A 1 88 ? -4.944 8.991 -8.000 1.00 88.50 88 TRP A O 1
ATOM 741 N N . LEU A 1 89 ? -3.776 7.509 -6.785 1.00 89.12 89 LEU A N 1
ATOM 742 C CA . LEU A 1 89 ? -2.506 8.242 -6.817 1.00 89.12 89 LEU A CA 1
ATOM 743 C C . LEU A 1 89 ? -1.775 8.163 -8.172 1.00 89.12 89 LEU A C 1
ATOM 745 O O . LEU A 1 89 ? -0.952 9.028 -8.470 1.00 89.12 89 LEU A O 1
ATOM 749 N N . GLY A 1 90 ? -2.101 7.170 -9.002 1.00 82.75 90 GLY A N 1
ATOM 750 C CA . GLY A 1 90 ? -1.485 6.965 -10.314 1.00 82.75 90 GLY A CA 1
ATOM 751 C C . GLY A 1 90 ? -0.415 5.870 -10.324 1.00 82.75 90 GLY A C 1
ATOM 752 O O . GLY A 1 90 ? 0.124 5.491 -9.288 1.00 82.75 90 GLY A O 1
ATOM 753 N N . PHE A 1 91 ? -0.122 5.344 -11.516 1.00 75.88 91 PHE A N 1
ATOM 754 C CA . PHE A 1 91 ? 0.904 4.312 -11.707 1.00 75.88 91 PHE A CA 1
ATOM 755 C C . PHE A 1 91 ? 2.316 4.871 -11.583 1.00 75.88 91 PHE A C 1
ATOM 757 O O . PHE A 1 91 ? 3.213 4.148 -11.177 1.00 75.88 91 PHE A O 1
ATOM 764 N N . ASP A 1 92 ? 2.494 6.157 -11.848 1.00 75.50 92 ASP A N 1
ATOM 765 C CA . ASP A 1 92 ? 3.799 6.818 -11.791 1.00 75.50 92 ASP A CA 1
ATOM 766 C C . ASP A 1 92 ? 4.097 7.369 -10.385 1.00 75.50 92 ASP A C 1
ATOM 768 O O . ASP A 1 92 ? 5.029 8.144 -10.175 1.00 75.50 92 ASP A O 1
ATOM 772 N N . ALA A 1 93 ? 3.274 7.007 -9.394 1.00 83.19 93 ALA A N 1
ATOM 773 C CA . ALA A 1 93 ? 3.472 7.407 -8.015 1.00 83.19 93 ALA A CA 1
ATOM 774 C C . ALA A 1 93 ? 4.674 6.676 -7.410 1.00 83.19 93 ALA A C 1
ATOM 776 O O . ALA A 1 93 ? 4.617 5.463 -7.220 1.00 83.19 93 ALA A O 1
ATOM 777 N N . TYR A 1 94 ? 5.706 7.450 -7.062 1.00 88.12 94 TYR A N 1
ATOM 778 C CA . TYR A 1 94 ? 6.986 6.965 -6.522 1.00 88.12 94 TYR A CA 1
ATOM 779 C C . TYR A 1 94 ? 7.673 6.039 -7.528 1.00 88.12 94 TYR A C 1
ATOM 781 O O . TYR A 1 94 ? 7.768 4.835 -7.296 1.00 88.12 94 TYR A O 1
ATOM 789 N N . PRO A 1 95 ? 8.056 6.596 -8.692 1.00 74.56 95 PRO A N 1
ATOM 790 C CA . PRO A 1 95 ? 8.371 5.787 -9.854 1.00 74.56 95 PRO A CA 1
ATOM 791 C C . PRO A 1 95 ? 9.632 4.960 -9.615 1.00 74.56 95 PRO A C 1
ATOM 793 O O . PRO A 1 95 ? 9.650 3.799 -9.976 1.00 74.56 95 PRO A O 1
ATOM 796 N N . ASP A 1 96 ? 10.663 5.506 -8.967 1.00 77.00 96 ASP A N 1
ATOM 797 C CA . ASP A 1 96 ? 11.965 4.847 -8.860 1.00 77.00 96 ASP A CA 1
ATOM 798 C C . ASP A 1 96 ? 12.063 3.746 -7.778 1.00 77.00 96 ASP A C 1
ATOM 800 O O . ASP A 1 96 ? 11.203 3.558 -6.917 1.00 77.00 96 ASP A O 1
ATOM 804 N N . TRP A 1 97 ? 13.186 3.026 -7.799 1.00 79.75 97 TRP A N 1
ATOM 805 C CA . TRP A 1 97 ? 13.497 1.947 -6.856 1.00 79.75 97 TRP A CA 1
ATOM 806 C C . TRP A 1 97 ? 14.312 2.410 -5.642 1.00 79.75 97 TRP A C 1
ATOM 808 O O . TRP A 1 97 ? 14.842 1.590 -4.894 1.00 79.75 97 TRP A O 1
ATOM 818 N N . SER A 1 98 ? 14.460 3.719 -5.429 1.00 85.06 98 SER A N 1
ATOM 819 C CA . SER A 1 98 ? 15.324 4.230 -4.366 1.00 85.06 98 SER A CA 1
ATOM 820 C C . SER A 1 98 ? 14.819 3.817 -2.980 1.00 85.06 98 SER A C 1
ATOM 822 O O . SER A 1 98 ? 13.618 3.826 -2.686 1.00 85.06 98 SER A O 1
ATOM 824 N N . GLY A 1 99 ? 15.758 3.445 -2.108 1.00 86.44 99 GLY A N 1
ATOM 825 C CA . GLY A 1 99 ? 15.483 2.971 -0.750 1.00 86.44 99 GLY A CA 1
ATOM 826 C C . GLY A 1 99 ? 14.988 1.524 -0.662 1.00 86.44 99 GLY A C 1
ATOM 827 O O . GLY A 1 99 ? 15.076 0.940 0.414 1.00 86.44 99 GLY A O 1
ATOM 828 N N . TRP A 1 100 ? 14.521 0.923 -1.758 1.00 89.00 100 TRP A N 1
ATOM 829 C CA . TRP A 1 100 ? 14.133 -0.486 -1.787 1.00 89.00 100 TRP A CA 1
ATOM 830 C C . TRP A 1 100 ? 15.367 -1.392 -1.739 1.00 89.00 100 TRP A C 1
ATOM 832 O O . TRP A 1 100 ? 16.420 -1.074 -2.291 1.00 89.00 100 TRP A O 1
ATOM 842 N N . SER A 1 101 ? 15.239 -2.544 -1.083 1.00 88.25 101 SER A N 1
ATOM 843 C CA . SER A 1 101 ? 16.263 -3.585 -1.100 1.00 88.25 101 SER A CA 1
ATOM 844 C C . SER A 1 101 ? 16.540 -4.006 -2.545 1.00 88.25 101 SER A C 1
ATOM 846 O O . SER A 1 101 ? 15.576 -4.261 -3.271 1.00 88.25 101 SER A O 1
ATOM 848 N N . PRO A 1 102 ? 17.813 -4.190 -2.953 1.00 83.19 102 PRO A N 1
ATOM 849 C CA . PRO A 1 102 ? 18.163 -4.717 -4.276 1.00 83.19 102 PRO A CA 1
ATOM 850 C C . PRO A 1 102 ? 17.460 -6.038 -4.615 1.00 83.19 102 PRO A C 1
ATOM 852 O O . PRO A 1 102 ? 17.249 -6.355 -5.781 1.00 83.19 102 PRO A O 1
ATOM 855 N N . ARG A 1 103 ? 17.043 -6.786 -3.585 1.00 83.44 103 ARG A N 1
ATOM 856 C CA . ARG A 1 103 ? 16.222 -7.994 -3.688 1.00 83.44 103 ARG A CA 1
ATOM 857 C C . ARG A 1 103 ? 14.901 -7.785 -4.443 1.00 83.44 103 ARG A C 1
ATOM 859 O O . ARG A 1 103 ? 14.422 -8.724 -5.063 1.00 83.44 103 ARG A O 1
ATOM 866 N N . TYR A 1 104 ? 14.313 -6.593 -4.373 1.00 83.69 104 TYR A N 1
ATOM 867 C CA . TYR A 1 104 ? 13.010 -6.265 -4.968 1.00 83.69 104 TYR A CA 1
ATOM 868 C C . TYR A 1 104 ? 13.136 -5.395 -6.223 1.00 83.69 104 TYR A C 1
ATOM 870 O O . TYR A 1 104 ? 12.141 -4.879 -6.719 1.00 83.69 104 TYR A O 1
ATOM 878 N N . VAL A 1 105 ? 14.359 -5.181 -6.713 1.00 74.94 105 VAL A N 1
ATOM 879 C CA . VAL A 1 105 ? 14.610 -4.319 -7.866 1.00 74.94 105 VAL A CA 1
ATOM 880 C C . VAL A 1 105 ? 14.679 -5.166 -9.128 1.00 74.94 105 VAL A C 1
ATOM 882 O O . VAL A 1 105 ? 15.649 -5.898 -9.355 1.00 74.94 105 VAL A O 1
ATOM 885 N N . ASP A 1 106 ? 13.650 -5.046 -9.964 1.00 63.66 106 ASP A N 1
ATOM 886 C CA . ASP A 1 106 ? 13.665 -5.619 -11.303 1.00 63.66 106 ASP A CA 1
ATOM 887 C C . ASP A 1 106 ? 14.503 -4.745 -12.249 1.00 63.66 106 ASP A C 1
ATOM 889 O O . ASP A 1 106 ? 14.020 -3.798 -12.867 1.00 63.66 106 ASP A O 1
ATOM 893 N N . ALA A 1 107 ? 15.794 -5.062 -12.344 1.00 55.38 107 ALA A N 1
ATOM 894 C CA . ALA A 1 107 ? 16.720 -4.414 -13.270 1.00 55.38 107 ALA A CA 1
ATOM 895 C C . ALA A 1 107 ? 16.643 -4.976 -14.706 1.00 55.38 107 ALA A C 1
ATOM 897 O O . ALA A 1 107 ? 17.429 -4.569 -15.560 1.00 55.38 107 ALA A O 1
ATOM 898 N N . SER A 1 108 ? 15.759 -5.946 -14.981 1.00 50.72 108 SER A N 1
ATOM 899 C CA . SER A 1 108 ? 15.799 -6.743 -16.215 1.00 50.72 108 SER A CA 1
ATOM 900 C C . SER A 1 108 ? 15.138 -6.084 -17.428 1.00 50.72 108 SER A C 1
ATOM 902 O O . SER A 1 108 ? 15.281 -6.600 -18.537 1.00 50.72 108 SER A O 1
ATOM 904 N N . VAL A 1 109 ? 14.481 -4.928 -17.260 1.00 53.59 109 VAL A N 1
ATOM 905 C CA . VAL A 1 109 ? 13.829 -4.211 -18.366 1.00 53.59 109 VAL A CA 1
ATOM 906 C C . VAL A 1 109 ? 14.314 -2.755 -18.446 1.00 53.59 109 VAL A C 1
ATOM 908 O O . VAL A 1 109 ? 13.691 -1.865 -17.871 1.00 53.59 109 VAL A O 1
ATOM 911 N N . PRO A 1 110 ? 15.420 -2.482 -19.169 1.00 47.50 110 PRO A N 1
ATOM 912 C CA . PRO A 1 110 ? 16.007 -1.140 -19.303 1.00 47.50 110 PRO A CA 1
ATOM 913 C C . PRO A 1 110 ? 15.076 -0.089 -19.932 1.00 47.50 110 PRO A C 1
ATOM 915 O O . PRO A 1 110 ? 15.308 1.108 -19.792 1.00 47.50 110 PRO A O 1
ATOM 918 N N . GLU A 1 111 ? 14.042 -0.537 -20.646 1.00 51.44 111 GLU A N 1
ATOM 919 C CA . GLU A 1 111 ? 13.149 0.290 -21.469 1.00 51.44 111 GLU A CA 1
ATOM 920 C C . GLU A 1 111 ? 11.786 0.549 -20.811 1.00 51.44 111 GLU A C 1
ATOM 922 O O . GLU A 1 111 ? 11.003 1.353 -21.318 1.00 51.44 111 GLU A O 1
ATOM 927 N N . VAL A 1 112 ? 11.486 -0.112 -19.686 1.00 51.47 112 VAL A N 1
ATOM 928 C CA . VAL A 1 112 ? 10.261 0.153 -18.926 1.00 51.47 112 VAL A CA 1
ATOM 929 C C . VAL A 1 112 ? 10.600 1.182 -17.852 1.00 51.47 112 VAL A C 1
ATOM 931 O O . VAL A 1 112 ? 11.391 0.878 -16.957 1.00 51.47 112 VAL A O 1
ATOM 934 N N . PRO A 1 113 ? 10.040 2.404 -17.922 1.00 48.50 113 PRO A N 1
ATOM 935 C CA . PRO A 1 113 ? 10.223 3.385 -16.868 1.00 48.50 113 PRO A CA 1
ATOM 936 C C . PRO A 1 113 ? 9.713 2.770 -15.567 1.00 48.50 113 PRO A C 1
ATOM 938 O O . PRO A 1 113 ? 8.541 2.438 -15.443 1.00 48.50 113 PRO A O 1
ATOM 941 N N . HIS A 1 114 ? 10.668 2.545 -14.673 1.00 56.47 114 HIS A N 1
ATOM 942 C CA . HIS A 1 114 ? 10.568 2.119 -13.288 1.00 56.47 114 HIS A CA 1
ATOM 943 C C . HIS A 1 114 ? 9.229 1.477 -12.846 1.00 56.47 114 HIS A C 1
ATOM 945 O O . HIS A 1 114 ? 8.230 2.157 -12.613 1.00 56.47 114 HIS A O 1
ATOM 951 N N . ASN A 1 115 ? 9.229 0.150 -12.660 1.00 66.44 115 ASN A N 1
ATOM 952 C CA . ASN A 1 115 ? 8.092 -0.574 -12.077 1.00 66.44 115 ASN A CA 1
ATOM 953 C C . ASN A 1 115 ? 7.665 0.040 -10.732 1.00 66.44 115 ASN A C 1
ATOM 955 O O . ASN A 1 115 ? 8.488 0.204 -9.829 1.00 66.44 115 ASN A O 1
ATOM 959 N N . ASN A 1 116 ? 6.365 0.313 -10.574 1.00 76.00 116 ASN A N 1
ATOM 960 C CA . ASN A 1 116 ? 5.799 0.819 -9.323 1.00 76.00 116 ASN A CA 1
ATOM 961 C C . ASN A 1 116 ? 5.760 -0.290 -8.256 1.00 76.00 116 ASN A C 1
ATOM 963 O O . ASN A 1 116 ? 4.763 -1.002 -8.096 1.00 76.00 116 ASN A O 1
ATOM 967 N N . GLN A 1 117 ? 6.858 -0.415 -7.509 1.00 85.44 117 GLN A N 1
ATOM 968 C CA . GLN A 1 117 ? 7.041 -1.438 -6.476 1.00 85.44 117 GLN A CA 1
ATOM 969 C C . GLN A 1 117 ? 5.998 -1.328 -5.352 1.00 85.44 117 GLN A C 1
ATOM 971 O O . GLN A 1 117 ? 5.494 -2.335 -4.851 1.00 85.44 117 GLN A O 1
ATOM 976 N N . MET A 1 118 ? 5.587 -0.103 -5.005 1.00 90.62 118 MET A N 1
ATOM 977 C CA . MET A 1 118 ? 4.502 0.127 -4.049 1.00 90.62 118 MET A CA 1
ATOM 978 C C . MET A 1 118 ? 3.195 -0.524 -4.521 1.00 90.62 118 MET A C 1
ATOM 980 O O . MET A 1 118 ? 2.533 -1.204 -3.734 1.00 90.62 118 MET A O 1
ATOM 984 N N . TYR A 1 119 ? 2.814 -0.319 -5.785 1.00 88.31 119 TYR A N 1
ATOM 985 C CA . TYR A 1 119 ? 1.586 -0.875 -6.355 1.00 88.31 119 TYR A CA 1
ATOM 986 C C . TYR A 1 119 ? 1.594 -2.403 -6.284 1.00 88.31 119 TYR A C 1
ATOM 988 O O . TYR A 1 119 ? 0.639 -2.999 -5.782 1.00 88.31 119 TYR A O 1
ATOM 996 N N . HIS A 1 120 ? 2.682 -3.028 -6.743 1.00 86.38 120 HIS A N 1
ATOM 997 C CA . HIS A 1 120 ? 2.829 -4.485 -6.767 1.00 86.38 120 HIS A CA 1
ATOM 998 C C . HIS A 1 120 ? 2.762 -5.094 -5.365 1.00 86.38 120 HIS A C 1
ATOM 1000 O O . HIS A 1 120 ? 1.955 -5.988 -5.096 1.00 86.38 120 HIS A O 1
ATOM 1006 N N . PHE A 1 121 ? 3.542 -4.542 -4.434 1.00 92.06 121 PHE A N 1
ATOM 1007 C CA . PHE A 1 121 ? 3.530 -4.951 -3.034 1.00 92.06 121 PHE A CA 1
ATOM 1008 C C . PHE A 1 121 ? 2.130 -4.828 -2.415 1.00 92.06 121 PHE A C 1
ATOM 1010 O O . PHE A 1 121 ? 1.611 -5.779 -1.816 1.00 92.06 121 PHE A O 1
ATOM 1017 N N . TRP A 1 122 ? 1.496 -3.658 -2.562 1.00 93.19 122 TRP A N 1
ATOM 1018 C CA . TRP A 1 122 ? 0.214 -3.382 -1.917 1.00 93.19 122 TRP A CA 1
ATOM 1019 C C . TRP A 1 122 ? -0.926 -4.205 -2.516 1.00 93.19 122 TRP A C 1
ATOM 1021 O O . TRP A 1 122 ? -1.854 -4.587 -1.796 1.00 93.19 122 TRP A O 1
ATOM 1031 N N . PHE A 1 123 ? -0.855 -4.529 -3.809 1.00 89.81 123 PHE A N 1
ATOM 1032 C CA . PHE A 1 123 ? -1.804 -5.425 -4.460 1.00 89.81 123 PHE A CA 1
ATOM 1033 C C . PHE A 1 123 ? -1.845 -6.775 -3.740 1.00 89.81 123 PHE A C 1
ATOM 1035 O O . PHE A 1 123 ? -2.894 -7.170 -3.224 1.00 89.81 123 PHE A O 1
ATOM 1042 N N . TYR A 1 124 ? -0.701 -7.444 -3.599 1.00 90.75 124 TYR A N 1
ATOM 1043 C CA . TYR A 1 124 ? -0.645 -8.753 -2.948 1.00 90.75 124 TYR A CA 1
ATOM 1044 C C . TYR A 1 124 ? -0.953 -8.706 -1.450 1.00 90.75 124 TYR A C 1
ATOM 1046 O O . TYR A 1 124 ? -1.610 -9.619 -0.934 1.00 90.75 124 TYR A O 1
ATOM 1054 N N . ALA A 1 125 ? -0.573 -7.626 -0.762 1.00 93.94 125 ALA A N 1
ATOM 1055 C CA . ALA A 1 125 ? -1.011 -7.378 0.609 1.00 93.94 125 ALA A CA 1
ATOM 1056 C C . ALA A 1 125 ? -2.539 -7.319 0.722 1.00 93.94 125 ALA A C 1
ATOM 1058 O O . ALA A 1 125 ? -3.133 -7.952 1.601 1.00 93.94 125 ALA A O 1
ATOM 1059 N N . SER A 1 126 ? -3.186 -6.616 -0.205 1.00 91.44 126 SER A N 1
ATOM 1060 C CA . SER A 1 126 ? -4.637 -6.455 -0.239 1.00 91.44 126 SER A CA 1
ATOM 1061 C C . SER A 1 126 ? -5.348 -7.767 -0.559 1.00 91.44 126 SER A C 1
ATOM 1063 O O . SER A 1 126 ? -6.253 -8.162 0.176 1.00 91.44 126 SER A O 1
ATOM 1065 N N . VAL A 1 127 ? -4.905 -8.503 -1.586 1.00 89.06 127 VAL A N 1
ATOM 1066 C CA . VAL A 1 127 ? -5.457 -9.830 -1.917 1.00 89.06 127 VAL A CA 1
ATOM 1067 C C . VAL A 1 127 ? -5.338 -10.767 -0.718 1.00 89.06 127 VAL A C 1
ATOM 1069 O O . VAL A 1 127 ? -6.309 -11.415 -0.326 1.00 89.06 127 VAL A O 1
ATOM 1072 N N . ARG A 1 128 ? -4.174 -10.804 -0.060 1.00 90.94 128 ARG A N 1
ATOM 1073 C CA . ARG A 1 128 ? -3.984 -11.630 1.135 1.00 90.94 128 ARG A CA 1
ATOM 1074 C C . ARG A 1 128 ? -4.949 -11.261 2.258 1.00 90.94 128 ARG A C 1
ATOM 1076 O O . ARG A 1 128 ? -5.442 -12.170 2.940 1.00 90.94 128 ARG A O 1
ATOM 1083 N N . TYR A 1 129 ? -5.131 -9.965 2.496 1.00 89.94 129 TYR A N 1
ATOM 1084 C CA . TYR A 1 129 ? -5.921 -9.444 3.603 1.00 89.94 129 TYR A CA 1
ATOM 1085 C C . TYR A 1 129 ? -7.419 -9.699 3.414 1.00 89.94 129 TYR A C 1
ATOM 1087 O O . TYR A 1 129 ? -8.087 -10.112 4.365 1.00 89.94 129 TYR A O 1
ATOM 1095 N N . PHE A 1 130 ? -7.924 -9.466 2.201 1.00 87.56 130 PHE A N 1
ATOM 1096 C CA . PHE A 1 130 ? -9.348 -9.485 1.862 1.00 87.56 130 PHE A CA 1
ATOM 1097 C C . PHE A 1 130 ? -9.839 -10.833 1.325 1.00 87.56 130 PHE A C 1
ATOM 1099 O O . PHE A 1 130 ? -10.893 -11.315 1.742 1.00 87.56 130 PHE A O 1
ATOM 1106 N N . ASP A 1 131 ? -9.064 -11.466 0.444 1.00 84.75 131 ASP A N 1
ATOM 1107 C CA . ASP A 1 131 ? -9.456 -12.689 -0.266 1.00 84.75 131 ASP A CA 1
ATOM 1108 C C . ASP A 1 131 ? -8.762 -13.945 0.298 1.00 84.75 131 ASP A C 1
ATOM 1110 O O . ASP A 1 131 ? -9.285 -15.058 0.222 1.00 84.75 131 ASP A O 1
ATOM 1114 N N . GLY A 1 132 ? -7.612 -13.775 0.955 1.00 85.25 132 GLY A N 1
ATOM 1115 C CA . GLY A 1 132 ? -6.933 -14.820 1.721 1.00 85.25 132 GLY A CA 1
ATOM 1116 C C . GLY A 1 132 ? -5.629 -15.325 1.099 1.00 85.25 132 GLY A C 1
ATOM 1117 O O . GLY A 1 132 ? -5.275 -15.017 -0.034 1.00 85.25 132 GLY A O 1
ATOM 1118 N N . ALA A 1 133 ? -4.883 -16.121 1.881 1.00 87.19 133 ALA A N 1
ATOM 1119 C CA . ALA A 1 133 ? -3.543 -16.601 1.516 1.00 87.19 133 ALA A CA 1
ATOM 1120 C C . ALA A 1 133 ? -3.534 -17.361 0.195 1.00 87.19 133 ALA A C 1
ATOM 1122 O O . ALA A 1 133 ? -2.762 -17.026 -0.690 1.00 87.19 133 ALA A O 1
ATOM 1123 N N . HIS A 1 134 ? -4.382 -18.376 0.075 1.00 84.50 134 HIS A N 1
ATOM 1124 C CA . HIS A 1 134 ? -4.423 -19.257 -1.086 1.00 84.50 134 HIS A CA 1
ATOM 1125 C C . HIS A 1 134 ? -4.620 -18.492 -2.406 1.00 84.50 134 HIS A C 1
ATOM 1127 O O . HIS A 1 134 ? -3.915 -18.779 -3.367 1.00 84.50 134 HIS A O 1
ATOM 1133 N N . ILE A 1 135 ? -5.496 -17.479 -2.432 1.00 84.75 135 ILE A N 1
ATOM 1134 C CA . ILE A 1 135 ? -5.714 -16.639 -3.619 1.00 84.75 135 ILE A CA 1
ATOM 1135 C C . ILE A 1 135 ? -4.483 -15.778 -3.906 1.00 84.75 135 ILE A C 1
ATOM 1137 O O . ILE A 1 135 ? -4.044 -15.720 -5.050 1.00 84.75 135 ILE A O 1
ATOM 1141 N N . ALA A 1 136 ? -3.892 -15.156 -2.884 1.00 87.12 136 ALA A N 1
ATOM 1142 C CA . ALA A 1 136 ? -2.721 -14.303 -3.065 1.00 87.12 136 ALA A CA 1
ATOM 1143 C C . ALA A 1 136 ? -1.493 -15.090 -3.558 1.00 87.12 136 ALA A C 1
ATOM 1145 O O . ALA A 1 136 ? -0.844 -14.673 -4.510 1.00 87.12 136 ALA A O 1
ATOM 1146 N N . TRP A 1 137 ? -1.220 -16.261 -2.973 1.00 87.31 137 TRP A N 1
ATOM 1147 C CA . TRP A 1 137 ? -0.137 -17.153 -3.402 1.00 87.31 137 TRP A CA 1
ATOM 1148 C C . TRP A 1 137 ? -0.338 -17.667 -4.826 1.00 87.31 137 TRP A C 1
ATOM 1150 O O . TRP A 1 137 ? 0.608 -17.677 -5.610 1.00 87.31 137 TRP A O 1
ATOM 1160 N N . LEU A 1 138 ? -1.561 -18.089 -5.165 1.00 84.00 138 LEU A N 1
ATOM 1161 C CA . LEU A 1 138 ? -1.876 -18.551 -6.513 1.00 84.00 138 LEU A CA 1
ATOM 1162 C C . LEU A 1 138 ? -1.734 -17.414 -7.528 1.00 84.00 138 LEU A C 1
ATOM 1164 O O . LEU A 1 138 ? 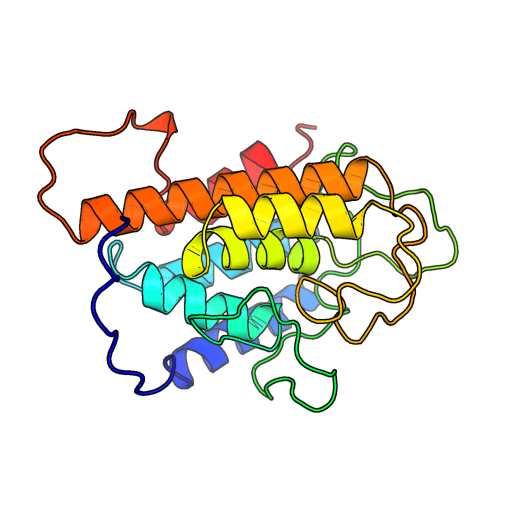-1.097 -17.612 -8.554 1.00 84.00 138 LEU A O 1
ATOM 1168 N N . GLY A 1 139 ? -2.271 -16.229 -7.224 1.00 80.62 139 GLY A N 1
ATOM 1169 C CA . GLY A 1 139 ? -2.133 -15.044 -8.068 1.00 80.62 139 GLY A CA 1
ATOM 1170 C C . GLY A 1 139 ? -0.673 -14.665 -8.297 1.00 80.62 139 GLY A C 1
ATOM 1171 O O . GLY A 1 139 ? -0.284 -14.490 -9.446 1.00 80.62 139 GLY A O 1
ATOM 1172 N N . ASN A 1 140 ? 0.142 -14.644 -7.235 1.00 83.75 140 ASN A N 1
ATOM 1173 C CA . ASN A 1 140 ? 1.568 -14.331 -7.338 1.0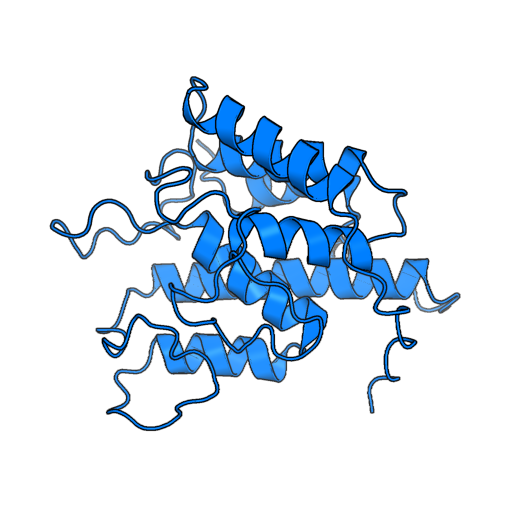0 83.75 140 ASN A CA 1
ATOM 1174 C C . ASN A 1 140 ? 2.300 -15.360 -8.194 1.00 83.75 140 ASN A C 1
ATOM 1176 O O . ASN A 1 140 ? 3.061 -15.011 -9.080 1.00 83.75 140 ASN A O 1
ATOM 1180 N N . ARG A 1 141 ? 2.013 -16.650 -7.999 1.00 79.44 141 ARG A N 1
ATOM 1181 C CA . ARG A 1 141 ? 2.625 -17.711 -8.802 1.00 79.44 141 ARG A CA 1
ATOM 1182 C C . ARG A 1 141 ? 2.215 -17.651 -10.275 1.00 79.44 141 ARG A C 1
ATOM 1184 O O . ARG A 1 141 ? 3.049 -17.903 -11.135 1.00 79.44 141 ARG A O 1
ATOM 1191 N N . LEU A 1 142 ? 0.945 -17.371 -10.566 1.00 75.25 142 LEU A N 1
ATOM 1192 C CA . LEU A 1 142 ? 0.443 -17.286 -11.940 1.00 75.25 142 LEU A CA 1
ATOM 1193 C C . LEU A 1 142 ? 0.954 -16.044 -12.669 1.00 75.25 142 LEU A C 1
ATOM 1195 O O . LEU A 1 142 ? 1.189 -16.124 -13.867 1.00 75.25 142 LEU A O 1
ATOM 1199 N N . HIS A 1 143 ? 1.156 -14.937 -11.953 1.00 72.75 143 HIS A N 1
ATOM 1200 C CA . HIS A 1 143 ? 1.753 -13.719 -12.496 1.00 72.75 143 HIS A CA 1
ATOM 1201 C C . HIS A 1 143 ? 3.175 -13.954 -13.041 1.00 72.75 143 HIS A C 1
ATOM 1203 O O . HIS A 1 143 ? 3.529 -13.421 -14.088 1.00 72.75 143 HIS A O 1
ATOM 1209 N N . GLU A 1 144 ? 3.943 -14.824 -12.378 1.00 64.94 144 GLU A N 1
ATOM 1210 C CA . GLU A 1 144 ? 5.311 -15.200 -12.767 1.00 64.94 144 GLU A CA 1
ATOM 1211 C C . GLU A 1 144 ? 5.378 -16.270 -13.863 1.00 64.94 144 GLU A C 1
ATOM 1213 O O . GLU A 1 144 ? 6.388 -16.432 -14.553 1.00 64.94 144 GLU A O 1
ATOM 1218 N N . MET A 1 145 ? 4.316 -17.059 -14.019 1.00 59.94 145 MET A N 1
ATOM 1219 C CA . MET A 1 145 ? 4.265 -18.081 -15.054 1.00 59.94 145 MET A CA 1
ATOM 1220 C C . MET A 1 145 ? 3.927 -17.430 -16.396 1.00 59.94 145 MET A C 1
ATOM 1222 O O . MET A 1 145 ? 2.916 -16.746 -16.533 1.00 59.94 145 MET A O 1
ATOM 1226 N N . ARG A 1 146 ? 4.717 -17.728 -17.435 1.00 53.56 146 ARG A N 1
ATOM 1227 C CA . ARG A 1 146 ? 4.353 -17.445 -18.834 1.00 53.56 146 ARG A CA 1
ATOM 1228 C C . ARG A 1 146 ? 3.195 -18.356 -19.260 1.00 53.56 146 ARG A C 1
ATOM 1230 O O . ARG A 1 146 ? 3.394 -19.310 -20.008 1.00 53.56 146 ARG A O 1
ATOM 1237 N N . VAL A 1 147 ? 1.995 -18.115 -18.739 1.00 50.69 147 VAL A N 1
ATOM 1238 C CA . VAL A 1 147 ? 0.789 -18.859 -19.115 1.00 50.69 147 VAL A CA 1
ATOM 1239 C C . VAL A 1 147 ? 0.134 -18.151 -20.299 1.00 50.69 147 VAL A C 1
ATOM 1241 O O . VAL A 1 147 ? -0.230 -16.984 -20.171 1.00 50.69 147 VAL A O 1
ATOM 1244 N N . PRO A 1 148 ? -0.059 -18.822 -21.446 1.00 40.53 148 PRO A N 1
ATOM 1245 C CA . PRO A 1 148 ? -0.814 -18.253 -22.552 1.00 40.53 148 PRO A CA 1
ATOM 1246 C C . PRO A 1 148 ? -2.285 -18.022 -22.154 1.00 40.53 148 PRO A C 1
ATOM 1248 O O . PRO A 1 148 ? -3.038 -18.965 -21.907 1.00 40.53 148 PRO A O 1
ATOM 1251 N N . GLY A 1 149 ? -2.698 -16.755 -22.085 1.00 47.97 149 GLY A N 1
ATOM 1252 C CA . GLY A 1 149 ? -4.061 -16.292 -22.373 1.00 47.97 149 GLY A CA 1
ATOM 1253 C C . GLY A 1 149 ? -5.255 -16.731 -21.507 1.00 47.97 149 GLY A C 1
ATOM 1254 O O . GLY A 1 149 ? -6.355 -16.289 -21.822 1.00 47.97 149 GLY A O 1
ATOM 1255 N N . THR A 1 150 ? -5.146 -17.566 -20.460 1.00 43.59 150 THR A N 1
ATOM 1256 C CA . THR A 1 150 ? -6.379 -18.246 -19.981 1.00 43.59 150 THR A CA 1
ATOM 1257 C C . THR A 1 150 ? -6.487 -18.612 -18.493 1.00 43.59 150 THR A C 1
ATOM 1259 O O . THR A 1 150 ? -6.882 -19.721 -18.153 1.00 43.59 150 THR A O 1
ATOM 1262 N N . ILE A 1 151 ? -6.267 -17.669 -17.571 1.00 44.03 151 ILE A N 1
ATOM 1263 C CA . ILE A 1 151 ? -6.967 -17.694 -16.263 1.00 44.03 151 ILE A CA 1
ATOM 1264 C C . ILE A 1 151 ? -7.487 -16.276 -15.982 1.00 44.03 151 ILE A C 1
ATOM 1266 O O . ILE A 1 151 ? -7.090 -15.621 -15.025 1.00 44.03 151 ILE A O 1
ATOM 1270 N N . ALA A 1 152 ? -8.366 -15.791 -16.868 1.00 37.44 152 ALA A N 1
ATOM 1271 C CA . ALA A 1 152 ? -8.847 -14.404 -17.013 1.00 37.44 152 ALA A CA 1
ATOM 1272 C C . ALA A 1 152 ? -9.681 -13.836 -15.837 1.00 37.44 152 ALA A C 1
ATOM 1274 O O . ALA A 1 152 ? -10.510 -12.944 -16.000 1.00 37.44 152 ALA A O 1
ATOM 1275 N N . GLY A 1 153 ? -9.494 -14.370 -14.636 1.00 40.19 153 GLY A N 1
ATOM 1276 C CA . GLY A 1 153 ? -10.046 -13.826 -13.407 1.00 40.19 153 GLY A CA 1
ATOM 1277 C C . GLY A 1 153 ? -8.944 -13.477 -12.421 1.00 40.19 153 GLY A C 1
ATOM 1278 O O . GLY A 1 153 ? -8.913 -12.363 -11.916 1.00 40.19 153 GLY A O 1
ATOM 1279 N N . ILE A 1 154 ? -8.042 -14.413 -12.139 1.00 45.75 154 ILE A N 1
ATOM 1280 C CA . ILE A 1 154 ? -7.037 -14.273 -11.087 1.00 45.75 154 ILE A CA 1
ATOM 1281 C C . ILE A 1 154 ? -5.826 -13.552 -11.688 1.00 45.75 154 ILE A C 1
ATOM 1283 O O . ILE A 1 154 ? -5.029 -14.165 -12.384 1.00 45.75 154 ILE A O 1
ATOM 1287 N N . SER A 1 155 ? -5.693 -12.252 -11.407 1.00 47.16 155 SER A N 1
ATOM 1288 C CA . SER A 1 155 ? -4.505 -11.449 -11.740 1.00 47.16 155 SER A CA 1
ATOM 1289 C C . SER A 1 155 ? -4.142 -11.347 -13.236 1.00 47.16 155 SER A C 1
ATOM 1291 O O . SER A 1 155 ? -2.996 -11.547 -13.627 1.00 47.16 155 SER A O 1
ATOM 1293 N N . THR A 1 156 ? -5.097 -10.966 -14.089 1.00 41.66 156 THR A N 1
ATOM 1294 C CA . THR A 1 156 ? -4.804 -10.441 -15.441 1.00 41.66 156 THR A CA 1
ATOM 1295 C C . THR A 1 156 ? -5.465 -9.076 -15.629 1.00 41.66 156 THR A C 1
ATOM 1297 O O . THR A 1 156 ? -6.325 -8.900 -16.491 1.00 41.66 156 THR A O 1
ATOM 1300 N N . GLY A 1 157 ? -5.119 -8.106 -14.773 1.00 37.34 157 GLY A N 1
ATOM 1301 C CA . GLY A 1 157 ? -5.484 -6.702 -15.002 1.00 37.34 157 GLY A CA 1
ATOM 1302 C C . GLY A 1 157 ? -5.079 -6.214 -16.400 1.00 37.34 157 GLY A C 1
ATOM 1303 O O . GLY A 1 157 ? -4.397 -6.941 -17.114 1.00 37.34 157 GLY A O 1
ATOM 1304 N N . PRO A 1 158 ? -5.417 -4.972 -16.795 1.00 35.00 158 PRO A N 1
ATOM 1305 C CA . PRO A 1 158 ? -5.228 -4.440 -18.157 1.00 35.00 158 PRO A CA 1
ATOM 1306 C C . PRO A 1 158 ? -3.777 -4.446 -18.685 1.00 35.00 158 PRO A C 1
ATOM 1308 O O . PRO A 1 158 ? -3.533 -4.064 -19.824 1.00 35.00 158 PRO A O 1
ATOM 1311 N N . LEU A 1 159 ? -2.821 -4.946 -17.905 1.00 37.97 159 LEU A N 1
ATOM 1312 C CA . LEU A 1 159 ? -1.603 -5.576 -18.400 1.00 37.97 159 LEU A CA 1
ATOM 1313 C C . LEU A 1 159 ? -1.933 -6.930 -19.060 1.00 37.97 159 LEU A C 1
ATOM 1315 O O . LEU A 1 159 ? -1.435 -7.973 -18.649 1.00 37.97 159 LEU A O 1
ATOM 1319 N N . GLY A 1 160 ? -2.724 -6.904 -20.137 1.00 36.31 160 GLY A N 1
ATOM 1320 C CA . GLY A 1 160 ? -2.913 -8.015 -21.080 1.00 36.31 160 GLY A CA 1
ATOM 1321 C C . GLY A 1 160 ? -1.630 -8.438 -21.811 1.00 36.31 160 GLY A C 1
ATOM 1322 O O . GLY A 1 160 ? -1.697 -9.069 -22.859 1.00 36.31 160 GLY A O 1
ATOM 1323 N N . ASN A 1 161 ? -0.467 -8.116 -21.255 1.00 37.12 161 ASN A N 1
ATOM 1324 C CA . ASN A 1 161 ? 0.777 -8.781 -21.553 1.00 37.12 161 ASN A CA 1
ATOM 1325 C C . ASN A 1 161 ? 0.987 -9.794 -20.440 1.00 37.12 161 ASN A C 1
ATOM 1327 O O . ASN A 1 161 ? 1.316 -9.420 -19.316 1.00 37.12 161 ASN A O 1
ATOM 1331 N N . ASN A 1 162 ? 0.769 -11.069 -20.777 1.00 41.09 162 ASN A N 1
ATOM 1332 C CA . ASN A 1 162 ? 1.318 -12.215 -20.057 1.00 41.09 162 ASN A CA 1
ATOM 1333 C C . ASN A 1 162 ? 2.635 -11.782 -19.405 1.00 41.09 162 ASN A C 1
ATOM 1335 O O . ASN A 1 162 ? 3.507 -11.302 -20.139 1.00 41.09 162 ASN A O 1
ATOM 1339 N N . GLY A 1 163 ? 2.755 -11.894 -18.075 1.00 41.78 163 GLY A N 1
ATOM 1340 C CA . GLY A 1 163 ? 4.003 -11.589 -17.384 1.00 41.78 163 GLY A CA 1
ATOM 1341 C C . GLY A 1 163 ? 5.124 -12.225 -18.191 1.00 41.78 163 GLY A C 1
ATOM 1342 O O . GLY A 1 163 ? 5.116 -13.437 -18.419 1.00 41.78 163 GLY A O 1
ATOM 1343 N N . GLN A 1 164 ? 6.025 -11.416 -18.750 1.00 44.56 164 GLN A N 1
ATOM 1344 C CA . GLN A 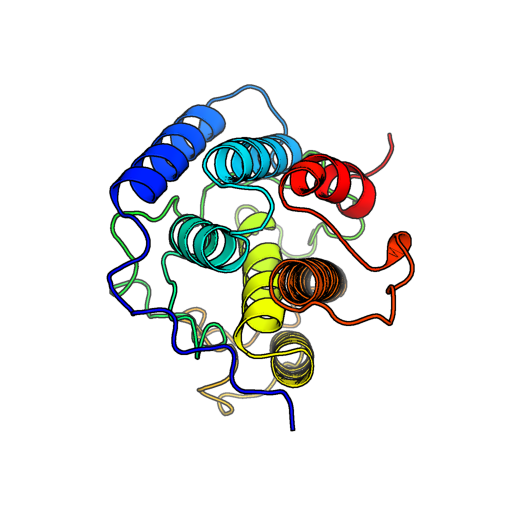1 164 ? 7.065 -11.911 -19.652 1.00 44.56 164 GLN A CA 1
ATOM 1345 C C . GLN A 1 164 ? 8.126 -12.731 -18.890 1.00 44.56 164 GLN A C 1
ATOM 1347 O O . GLN A 1 164 ? 9.254 -12.881 -19.350 1.00 44.56 164 GLN A O 1
ATOM 1352 N N . GLY A 1 165 ? 7.774 -13.339 -17.754 1.00 43.25 165 GLY A N 1
ATOM 1353 C CA . GLY A 1 165 ? 8.717 -13.696 -16.707 1.00 43.25 165 GLY A CA 1
ATOM 1354 C C . GLY A 1 165 ? 9.305 -12.420 -16.122 1.00 43.25 165 GLY A C 1
ATOM 1355 O O . GLY A 1 165 ? 10.498 -12.184 -16.279 1.00 43.25 165 GLY A O 1
ATOM 1356 N N . VAL A 1 166 ? 8.452 -11.574 -15.535 1.00 58.16 166 VAL A N 1
ATOM 1357 C CA . VAL A 1 166 ? 8.942 -10.470 -14.701 1.00 58.16 166 VAL A CA 1
ATOM 1358 C C . VAL A 1 166 ? 9.651 -11.116 -13.506 1.00 58.16 166 VAL A C 1
ATOM 1360 O O . VAL A 1 166 ? 9.357 -12.255 -13.164 1.00 58.16 166 VAL A O 1
ATOM 1363 N N . SER A 1 167 ? 10.740 -10.521 -13.050 1.00 67.12 167 SER A N 1
ATOM 1364 C CA . SER A 1 167 ? 11.861 -11.262 -12.469 1.00 67.12 167 SER A CA 1
ATOM 1365 C C . SER A 1 167 ? 11.561 -11.936 -11.117 1.00 67.12 167 SER A C 1
ATOM 1367 O O . SER A 1 167 ? 10.606 -11.609 -10.418 1.00 67.12 167 SER A O 1
ATOM 1369 N N . ARG A 1 168 ? 12.456 -12.833 -10.666 1.00 77.88 168 ARG A N 1
ATOM 1370 C CA . ARG A 1 168 ? 12.431 -13.423 -9.308 1.00 77.88 168 ARG A CA 1
ATOM 1371 C C . ARG A 1 168 ? 12.210 -12.366 -8.210 1.00 77.88 168 ARG A C 1
ATOM 1373 O O . ARG A 1 168 ? 11.647 -12.681 -7.164 1.00 77.88 168 ARG A O 1
ATOM 1380 N N . GLN A 1 169 ? 12.657 -11.138 -8.445 1.00 81.38 169 GLN A N 1
ATOM 1381 C CA . GLN A 1 169 ? 12.503 -9.991 -7.564 1.00 81.38 169 GLN A CA 1
ATOM 1382 C C . GLN A 1 169 ? 11.038 -9.556 -7.399 1.00 81.38 169 GLN A C 1
ATOM 1384 O O . GLN A 1 169 ? 10.614 -9.320 -6.266 1.00 81.38 169 GLN A O 1
ATOM 1389 N N . ASP A 1 170 ? 10.242 -9.538 -8.471 1.00 80.06 170 ASP A N 1
ATOM 1390 C CA . ASP A 1 170 ? 8.810 -9.211 -8.416 1.00 80.06 170 ASP A CA 1
ATOM 1391 C C . ASP A 1 170 ? 8.025 -10.312 -7.695 1.00 80.06 170 ASP A C 1
ATOM 1393 O O . ASP A 1 170 ? 7.172 -10.014 -6.848 1.00 80.06 170 ASP A O 1
ATOM 1397 N N . TYR A 1 171 ? 8.371 -11.586 -7.922 1.00 84.31 171 TYR A N 1
ATOM 1398 C CA . TYR A 1 171 ? 7.825 -12.688 -7.128 1.00 84.31 171 TYR A CA 1
ATOM 1399 C C . TYR A 1 171 ? 8.108 -12.498 -5.637 1.00 84.31 171 TYR A C 1
ATOM 1401 O O . TYR A 1 171 ? 7.199 -12.611 -4.809 1.00 84.31 171 TYR A O 1
ATOM 1409 N N . GLU A 1 172 ? 9.365 -12.212 -5.284 1.00 88.44 172 GLU A N 1
ATOM 1410 C CA . GLU A 1 172 ? 9.805 -12.023 -3.902 1.00 88.44 172 GLU A CA 1
ATOM 1411 C C . GLU A 1 172 ? 9.148 -10.801 -3.249 1.00 88.44 172 GLU A C 1
ATOM 1413 O O . GLU A 1 172 ? 8.772 -10.874 -2.074 1.00 88.44 172 GLU A O 1
ATOM 1418 N N . LEU A 1 173 ? 8.918 -9.721 -3.999 1.00 89.06 173 LEU A N 1
ATOM 1419 C CA . LEU A 1 173 ? 8.158 -8.579 -3.507 1.00 89.06 173 LEU A CA 1
ATOM 1420 C C . LEU A 1 173 ? 6.681 -8.928 -3.289 1.00 89.06 173 LEU A C 1
ATOM 1422 O O . LEU A 1 173 ? 6.096 -8.553 -2.268 1.00 89.06 173 LEU A O 1
ATOM 1426 N N . GLY A 1 174 ? 6.085 -9.708 -4.192 1.00 90.06 174 GLY A N 1
ATOM 1427 C CA . GLY A 1 174 ? 4.744 -10.254 -4.008 1.00 90.06 174 GLY A CA 1
ATOM 1428 C C . GLY A 1 174 ? 4.645 -11.115 -2.744 1.00 90.06 174 GLY A C 1
ATOM 1429 O O . GLY A 1 174 ? 3.691 -10.982 -1.974 1.00 90.06 174 GLY A O 1
ATOM 1430 N N . LEU A 1 175 ? 5.669 -11.926 -2.447 1.00 92.25 175 LEU A N 1
ATOM 1431 C CA . LEU A 1 175 ? 5.750 -12.688 -1.195 1.00 92.25 175 LEU A CA 1
ATOM 1432 C C . LEU A 1 175 ? 5.833 -11.787 0.038 1.00 92.25 175 LEU A C 1
ATOM 1434 O O . LEU A 1 175 ? 5.174 -12.075 1.042 1.00 92.25 175 LEU A O 1
ATOM 1438 N N . ALA A 1 176 ? 6.598 -10.696 -0.028 1.00 93.44 176 ALA A N 1
ATOM 1439 C CA . ALA A 1 176 ? 6.657 -9.713 1.049 1.00 93.44 176 ALA A CA 1
ATOM 1440 C C . ALA A 1 176 ? 5.280 -9.063 1.283 1.00 93.44 176 ALA A C 1
ATOM 1442 O O . ALA A 1 176 ? 4.831 -8.971 2.430 1.00 93.44 176 ALA A O 1
ATOM 1443 N N . GLY A 1 177 ? 4.559 -8.709 0.211 1.00 94.88 177 GLY A N 1
ATOM 1444 C CA . GLY A 1 177 ? 3.179 -8.218 0.280 1.00 94.88 177 GLY A CA 1
ATOM 1445 C C . GLY A 1 177 ? 2.232 -9.233 0.927 1.00 94.88 177 GLY A C 1
ATOM 1446 O O . GLY A 1 177 ? 1.484 -8.905 1.851 1.00 94.88 177 GLY A O 1
ATOM 1447 N N . ILE A 1 178 ? 2.312 -10.505 0.521 1.00 94.12 178 ILE A N 1
ATOM 1448 C CA . ILE A 1 178 ? 1.540 -11.607 1.117 1.00 94.12 178 ILE A CA 1
ATOM 1449 C C . ILE A 1 178 ? 1.854 -11.773 2.610 1.00 94.12 178 ILE A C 1
ATOM 1451 O O . ILE A 1 178 ? 0.946 -12.017 3.409 1.00 94.12 178 ILE A O 1
ATOM 1455 N N . ALA A 1 179 ? 3.114 -11.667 3.023 1.00 93.75 179 ALA A N 1
ATOM 1456 C CA . ALA A 1 179 ? 3.468 -11.744 4.437 1.00 93.75 179 ALA A CA 1
ATOM 1457 C C . ALA A 1 179 ? 2.825 -10.584 5.214 1.00 93.75 179 ALA A C 1
ATOM 1459 O O . ALA A 1 179 ? 2.088 -10.822 6.178 1.00 93.75 179 ALA A O 1
ATOM 1460 N N . PHE A 1 180 ? 3.008 -9.353 4.732 1.00 95.00 180 PHE A N 1
ATOM 1461 C CA . PHE A 1 180 ? 2.464 -8.131 5.325 1.00 95.00 180 PHE A CA 1
ATOM 1462 C C . PHE A 1 180 ? 0.939 -8.172 5.497 1.00 95.00 180 PHE A C 1
ATOM 1464 O O . PHE A 1 180 ? 0.425 -8.021 6.608 1.00 95.00 180 PHE A O 1
ATOM 1471 N N . GLY A 1 181 ? 0.195 -8.480 4.428 1.00 92.38 181 GLY A N 1
ATOM 1472 C CA . GLY A 1 181 ? -1.265 -8.603 4.491 1.00 92.38 181 GLY A CA 1
ATOM 1473 C C . GLY A 1 181 ? -1.727 -9.697 5.461 1.00 92.38 181 GLY A C 1
ATOM 1474 O O . GLY A 1 181 ? -2.784 -9.588 6.083 1.00 92.38 181 GLY A O 1
ATOM 1475 N N . GLY A 1 182 ? -0.920 -10.749 5.641 1.00 90.62 182 GLY A N 1
ATOM 1476 C CA . GLY A 1 182 ? -1.161 -11.810 6.616 1.00 90.62 182 GLY A CA 1
ATOM 1477 C C . GLY A 1 182 ? -0.999 -11.337 8.060 1.00 90.62 182 GLY A C 1
ATOM 1478 O O . GLY A 1 182 ? -1.830 -11.677 8.904 1.00 90.62 182 GLY A O 1
ATOM 1479 N N . HIS A 1 183 ? 0.031 -10.538 8.338 1.00 90.38 183 HIS A N 1
ATOM 1480 C CA . HIS A 1 183 ? 0.251 -9.925 9.646 1.00 90.38 183 HIS A CA 1
ATOM 1481 C C . HIS A 1 183 ? -0.884 -8.968 10.029 1.00 90.38 183 HIS A C 1
ATOM 1483 O O . HIS A 1 183 ? -1.435 -9.093 11.125 1.00 90.38 183 HIS A O 1
ATOM 1489 N N . LEU A 1 184 ? -1.307 -8.092 9.110 1.00 89.81 184 LEU A N 1
ATOM 1490 C CA . LEU A 1 184 ? -2.450 -7.198 9.331 1.00 89.81 184 LEU A CA 1
ATOM 1491 C C . LEU A 1 184 ? -3.756 -7.973 9.525 1.00 89.81 184 LEU A C 1
ATOM 1493 O O . LEU A 1 184 ? -4.552 -7.649 10.403 1.00 89.81 184 LEU A O 1
ATOM 1497 N N . ALA A 1 185 ? -3.978 -9.041 8.751 1.00 86.75 185 ALA A N 1
ATOM 1498 C CA . ALA A 1 185 ? -5.164 -9.883 8.890 1.00 86.75 185 ALA A CA 1
ATOM 1499 C C . ALA A 1 185 ? -5.249 -10.566 10.266 1.00 86.75 185 ALA A C 1
ATOM 1501 O O . ALA A 1 185 ? -6.353 -10.740 10.788 1.00 86.75 185 ALA A O 1
ATOM 1502 N N . ARG A 1 186 ? -4.106 -10.955 10.850 1.00 83.94 186 ARG A N 1
ATOM 1503 C CA . ARG A 1 186 ? -4.028 -11.491 12.218 1.00 83.94 186 ARG A CA 1
ATOM 1504 C C . ARG A 1 186 ? -4.244 -10.398 13.263 1.00 83.94 186 ARG A C 1
ATOM 1506 O O . ARG A 1 186 ? -5.019 -10.622 14.186 1.00 83.94 186 ARG A O 1
ATOM 1513 N N . GLY A 1 187 ? -3.628 -9.225 13.093 1.00 77.56 187 GLY A N 1
ATOM 1514 C CA . GLY A 1 187 ? -3.829 -8.072 13.980 1.00 77.56 187 GLY A CA 1
ATOM 1515 C C . GLY A 1 187 ? -5.291 -7.633 14.042 1.00 77.56 187 GLY A C 1
ATOM 1516 O O . GLY A 1 187 ? -5.857 -7.530 15.125 1.00 77.56 187 GLY A O 1
ATOM 1517 N N . SER A 1 188 ? -5.941 -7.509 12.882 1.00 81.44 188 SER A N 1
ATOM 1518 C CA . SER A 1 188 ? -7.384 -7.253 12.776 1.00 81.44 188 SER A CA 1
ATOM 1519 C C . SER A 1 188 ? -8.214 -8.328 13.484 1.00 81.44 188 SER A C 1
ATOM 1521 O O . SER A 1 188 ? -9.147 -8.016 14.221 1.00 81.44 188 SER A O 1
ATOM 1523 N N . ALA A 1 189 ? -7.869 -9.610 13.313 1.00 76.50 189 ALA A N 1
ATOM 1524 C CA . ALA A 1 189 ? -8.582 -10.697 13.979 1.00 76.50 189 ALA A CA 1
ATOM 1525 C C . ALA A 1 189 ? -8.451 -10.637 15.510 1.00 76.50 189 ALA A C 1
ATOM 1527 O O . ALA A 1 189 ? -9.446 -10.872 16.186 1.00 76.50 189 ALA A O 1
ATOM 1528 N N . LEU A 1 190 ? -7.272 -10.298 16.042 1.00 71.75 190 LEU A N 1
ATOM 1529 C CA . LEU A 1 190 ? -7.045 -10.112 17.481 1.00 71.75 190 LEU A CA 1
ATOM 1530 C C . LEU A 1 190 ? -7.775 -8.884 18.036 1.00 71.75 190 LEU A C 1
ATOM 1532 O O . LEU A 1 190 ? -8.319 -8.937 19.132 1.00 71.75 190 LEU A O 1
ATOM 1536 N N . ALA A 1 191 ? -7.820 -7.791 17.276 1.00 69.38 191 ALA A N 1
ATOM 1537 C CA . ALA A 1 191 ? -8.510 -6.576 17.690 1.00 69.38 191 ALA A CA 1
ATOM 1538 C C . ALA A 1 191 ? -10.044 -6.736 17.688 1.00 69.38 191 ALA A C 1
ATOM 1540 O O . ALA A 1 191 ? -10.730 -6.149 18.521 1.00 69.38 191 ALA A O 1
ATOM 1541 N N . ASN A 1 192 ? -10.575 -7.554 16.769 1.00 63.44 192 ASN A N 1
ATOM 1542 C CA . ASN A 1 192 ? -12.012 -7.791 16.598 1.00 63.44 192 ASN A CA 1
ATOM 1543 C C . ASN A 1 192 ? -12.547 -9.013 17.361 1.00 63.44 192 ASN A C 1
ATOM 1545 O O . ASN A 1 192 ? -13.759 -9.153 17.526 1.00 63.44 192 ASN A O 1
ATOM 1549 N N . LYS A 1 193 ? -11.681 -9.936 17.789 1.00 56.06 193 LYS A N 1
ATOM 1550 C CA . LYS A 1 193 ? -12.069 -11.140 18.527 1.00 56.06 193 LYS A CA 1
ATOM 1551 C C . LYS A 1 193 ? -11.230 -11.250 19.786 1.00 56.06 193 LYS A C 1
ATOM 1553 O O . LYS A 1 193 ? -10.011 -11.342 19.717 1.00 56.06 193 LYS A O 1
ATOM 1558 N N . GLN A 1 194 ? -11.915 -11.366 20.920 1.00 50.19 194 GLN A N 1
ATOM 1559 C CA . GLN A 1 194 ? -11.400 -11.858 22.202 1.00 50.19 194 GLN A CA 1
ATOM 1560 C C . GLN A 1 194 ? -10.900 -13.321 22.090 1.00 50.19 194 GLN A C 1
ATOM 1562 O O . GLN A 1 194 ? -11.348 -14.208 22.809 1.00 50.19 194 GLN A O 1
ATOM 1567 N N . THR A 1 195 ? -10.031 -13.644 21.133 1.00 48.00 195 THR A N 1
ATOM 1568 C CA . THR A 1 195 ? -9.438 -14.976 20.998 1.00 48.00 195 THR A CA 1
ATOM 1569 C C . THR A 1 195 ? -8.221 -15.080 21.910 1.00 48.00 195 THR A C 1
ATOM 1571 O O . THR A 1 195 ? -7.197 -14.456 21.658 1.00 48.00 195 THR A O 1
ATOM 1574 N N . LEU A 1 196 ? -8.350 -15.907 22.955 1.00 42.94 196 LEU A N 1
ATOM 1575 C CA . LEU A 1 196 ? -7.368 -16.205 24.014 1.00 42.94 196 LEU A CA 1
ATOM 1576 C C . LEU A 1 196 ? -6.094 -16.937 23.548 1.00 42.94 196 LEU A C 1
ATOM 1578 O O . LEU A 1 196 ? -5.260 -17.307 24.368 1.00 42.94 196 LEU A O 1
ATOM 1582 N N . THR A 1 197 ? -5.915 -17.161 22.249 1.00 51.78 197 THR A N 1
ATOM 1583 C CA . THR A 1 197 ? -4.656 -17.678 21.700 1.00 51.78 197 THR A CA 1
ATOM 1584 C C . THR A 1 197 ? -3.876 -16.515 21.111 1.00 51.78 197 THR A C 1
ATOM 1586 O O . THR A 1 197 ? -4.074 -16.116 19.963 1.00 51.78 197 THR A O 1
ATOM 1589 N N . ALA A 1 198 ? -3.007 -15.941 21.943 1.00 55.97 198 ALA A N 1
ATOM 1590 C CA . ALA A 1 198 ? -2.047 -14.936 21.521 1.00 55.97 198 ALA A CA 1
ATOM 1591 C C . ALA A 1 198 ? -1.167 -15.529 20.411 1.00 55.97 198 ALA A C 1
ATOM 1593 O O . ALA A 1 198 ? -0.431 -16.492 20.625 1.00 55.97 198 ALA A O 1
ATOM 1594 N N . TRP A 1 199 ? -1.260 -14.966 19.208 1.00 56.47 199 TRP A N 1
ATOM 1595 C CA . TRP A 1 199 ? -0.242 -15.202 18.190 1.00 56.47 199 TRP A CA 1
ATOM 1596 C C . TRP A 1 199 ? 1.088 -14.631 18.703 1.00 56.47 199 TRP A C 1
ATOM 1598 O O . TRP A 1 199 ? 1.064 -13.621 19.414 1.00 56.47 199 TRP A O 1
ATOM 1608 N N . PRO A 1 200 ? 2.244 -15.226 18.352 1.00 59.78 200 PRO A N 1
ATOM 1609 C CA . PRO A 1 200 ? 3.531 -14.647 18.715 1.00 59.78 200 PRO A CA 1
ATOM 1610 C C . PRO A 1 200 ? 3.583 -13.179 18.259 1.00 59.78 200 PRO A C 1
ATOM 1612 O O . PRO A 1 200 ? 3.149 -12.907 17.135 1.00 59.78 200 PRO A O 1
ATOM 1615 N N . PRO A 1 201 ? 4.117 -12.239 19.062 1.00 59.09 201 PRO A N 1
ATOM 1616 C CA . PRO A 1 201 ? 4.182 -10.822 18.690 1.00 59.09 201 PRO A CA 1
ATOM 1617 C C . PRO A 1 201 ? 4.844 -10.576 17.326 1.00 59.09 201 PRO A C 1
ATOM 1619 O O . PRO A 1 201 ? 4.416 -9.705 16.582 1.00 59.09 201 PRO A O 1
ATOM 1622 N N . SER A 1 202 ? 5.810 -11.417 16.939 1.00 64.94 202 SER A N 1
ATOM 1623 C CA . SER A 1 202 ? 6.469 -11.390 15.623 1.00 64.94 202 SER A CA 1
ATOM 1624 C C . SER A 1 202 ? 5.553 -11.730 14.438 1.00 64.94 202 SER A C 1
ATOM 1626 O O . SER A 1 202 ? 5.935 -11.562 13.283 1.00 64.94 202 SER A O 1
ATOM 1628 N N . GLN A 1 203 ? 4.345 -12.236 14.693 1.00 69.00 203 GLN A N 1
ATOM 1629 C CA . GLN A 1 203 ? 3.377 -12.633 13.674 1.00 69.00 203 GLN A CA 1
ATOM 1630 C C . GLN A 1 203 ? 2.233 -11.633 13.501 1.00 69.00 203 GLN A C 1
ATOM 1632 O O . GLN A 1 203 ? 1.364 -11.869 12.655 1.00 69.00 203 GLN A O 1
ATOM 1637 N N . VAL A 1 204 ? 2.262 -10.504 14.209 1.00 75.81 204 VAL A N 1
ATOM 1638 C CA . VAL A 1 204 ? 1.232 -9.462 14.183 1.00 75.81 204 VAL A CA 1
ATOM 1639 C C . VAL A 1 204 ? 1.884 -8.110 13.905 1.00 75.81 204 VAL A C 1
ATOM 1641 O O . VAL A 1 204 ? 2.938 -7.812 14.448 1.00 75.81 204 VAL A O 1
ATOM 1644 N N . ILE A 1 205 ? 1.245 -7.297 13.065 1.00 79.88 205 ILE A N 1
ATOM 1645 C CA . ILE A 1 205 ? 1.603 -5.888 12.869 1.00 79.88 205 ILE A CA 1
ATOM 1646 C C . ILE A 1 205 ? 0.362 -5.068 13.198 1.00 79.88 205 ILE A C 1
ATOM 1648 O O . ILE A 1 205 ? -0.726 -5.369 12.696 1.00 79.88 205 ILE A O 1
ATOM 1652 N N . TYR A 1 206 ? 0.521 -4.047 14.033 1.00 82.81 206 TYR A N 1
ATOM 1653 C CA . TYR A 1 206 ? -0.505 -3.034 14.262 1.00 82.81 206 TYR A CA 1
ATOM 1654 C C . TYR A 1 206 ? -0.358 -1.895 13.251 1.00 82.81 206 TYR A C 1
ATOM 1656 O O . TYR A 1 206 ? 0.734 -1.642 12.746 1.00 82.81 206 TYR A O 1
ATOM 1664 N N . ILE A 1 207 ? -1.450 -1.186 12.948 1.00 84.06 207 ILE A N 1
ATOM 1665 C CA . ILE A 1 207 ? -1.437 -0.158 11.891 1.00 84.06 207 ILE A CA 1
ATOM 1666 C C . ILE A 1 207 ? -0.393 0.942 12.135 1.00 84.06 207 ILE A C 1
ATOM 1668 O O . ILE A 1 207 ? 0.222 1.426 11.192 1.00 84.06 207 ILE A O 1
ATOM 1672 N N . ASN A 1 208 ? -0.120 1.278 13.397 1.00 84.31 208 ASN A N 1
ATOM 1673 C CA . ASN A 1 208 ? 0.877 2.274 13.787 1.00 84.31 208 ASN A CA 1
ATOM 1674 C C . ASN A 1 208 ? 2.334 1.794 13.643 1.00 84.31 208 ASN A C 1
ATOM 1676 O O . ASN A 1 208 ? 3.242 2.589 13.841 1.00 84.31 208 ASN A O 1
ATOM 1680 N N . GLN A 1 209 ? 2.563 0.523 13.308 1.00 89.69 209 GLN A N 1
ATOM 1681 C CA . GLN A 1 209 ? 3.890 -0.067 13.08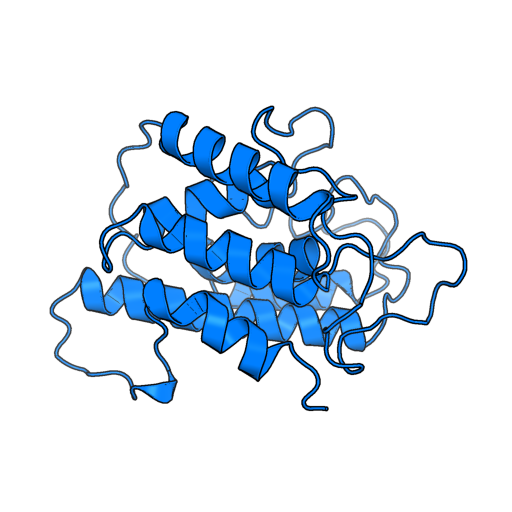9 1.00 89.69 209 GLN A CA 1
ATOM 1682 C C . GLN A 1 209 ? 4.188 -0.299 11.601 1.00 89.69 209 GLN A C 1
ATOM 1684 O O . GLN A 1 209 ? 5.232 -0.850 11.256 1.00 89.69 209 GLN A O 1
ATOM 1689 N N . ILE A 1 210 ? 3.261 0.061 10.705 1.00 91.31 210 ILE A N 1
ATOM 1690 C CA . ILE A 1 210 ? 3.373 -0.267 9.280 1.00 91.31 210 ILE A CA 1
ATOM 1691 C C . ILE A 1 210 ? 4.611 0.377 8.653 1.00 91.31 210 ILE A C 1
ATOM 1693 O O . ILE A 1 210 ? 5.346 -0.319 7.961 1.00 91.31 210 ILE A O 1
ATOM 1697 N N . GLY A 1 211 ? 4.876 1.660 8.914 1.00 92.38 211 GLY A N 1
ATOM 1698 C CA . GLY A 1 211 ? 6.037 2.347 8.340 1.00 92.38 211 GLY A CA 1
ATOM 1699 C C . GLY A 1 211 ? 7.363 1.702 8.734 1.00 92.38 211 GLY A C 1
ATOM 1700 O O . GLY A 1 211 ? 8.173 1.381 7.865 1.00 92.38 211 GLY A O 1
ATOM 1701 N N . ASP A 1 212 ? 7.547 1.420 10.024 1.00 92.44 212 ASP A N 1
ATOM 1702 C CA . ASP A 1 212 ? 8.729 0.715 10.534 1.00 92.44 212 ASP A CA 1
ATOM 1703 C C . ASP A 1 212 ? 8.879 -0.671 9.910 1.00 92.44 212 ASP A C 1
ATOM 1705 O O . ASP A 1 212 ? 9.977 -1.060 9.506 1.00 92.44 212 ASP A O 1
ATOM 1709 N N . TRP A 1 213 ? 7.773 -1.407 9.765 1.00 93.25 213 TRP A N 1
ATOM 1710 C CA . TRP A 1 213 ? 7.801 -2.708 9.111 1.00 93.25 213 TRP A CA 1
ATOM 1711 C C . TRP A 1 213 ? 8.239 -2.595 7.648 1.00 93.25 213 TRP A C 1
ATOM 1713 O O . TRP A 1 213 ? 9.088 -3.375 7.214 1.00 93.25 213 TRP A O 1
ATOM 1723 N N . LEU A 1 214 ? 7.703 -1.628 6.895 1.00 94.69 214 LEU A N 1
ATOM 1724 C CA . LEU A 1 214 ? 8.072 -1.413 5.493 1.00 94.69 214 LEU A CA 1
ATOM 1725 C C . LEU A 1 214 ? 9.561 -1.088 5.375 1.00 94.69 214 LEU A C 1
ATOM 1727 O O . LEU A 1 214 ? 10.258 -1.735 4.598 1.00 94.69 214 LEU A O 1
ATOM 1731 N N . ARG A 1 215 ? 10.079 -0.166 6.192 1.00 94.44 215 ARG A N 1
ATOM 1732 C CA . ARG A 1 215 ? 11.513 0.163 6.200 1.00 94.44 215 ARG A CA 1
ATOM 1733 C C . ARG A 1 215 ? 12.375 -1.055 6.527 1.00 94.44 215 ARG A C 1
ATOM 1735 O O . ARG A 1 215 ? 13.336 -1.320 5.815 1.00 94.44 215 ARG A O 1
ATOM 1742 N N . ALA A 1 216 ? 12.012 -1.825 7.552 1.00 92.56 216 ALA A N 1
ATOM 1743 C CA . ALA A 1 216 ? 12.804 -2.965 8.009 1.00 92.56 216 ALA A CA 1
ATOM 1744 C C . ALA A 1 216 ? 12.782 -4.173 7.052 1.00 92.56 216 ALA A C 1
ATOM 1746 O O . ALA A 1 216 ? 13.749 -4.927 7.008 1.00 92.56 216 ALA A O 1
ATOM 1747 N N . ASN A 1 217 ? 11.688 -4.389 6.313 1.00 92.69 217 ASN A N 1
ATOM 1748 C CA . ASN A 1 217 ? 11.497 -5.602 5.500 1.00 92.69 217 ASN A CA 1
ATOM 1749 C C . ASN A 1 217 ? 11.637 -5.358 3.994 1.00 92.69 217 ASN A C 1
ATOM 1751 O O . ASN A 1 217 ? 11.930 -6.294 3.240 1.00 92.69 217 ASN A O 1
ATOM 1755 N N . LEU A 1 218 ? 11.394 -4.123 3.554 1.00 93.25 218 LEU A N 1
ATOM 1756 C CA . LEU A 1 218 ? 11.490 -3.717 2.153 1.00 93.25 218 LEU A CA 1
ATOM 1757 C C . LEU A 1 218 ? 12.737 -2.886 1.875 1.00 93.25 218 LEU A C 1
ATOM 1759 O O . LEU A 1 218 ? 13.173 -2.841 0.728 1.00 93.25 218 LEU A O 1
ATOM 1763 N N . GLY A 1 219 ? 13.318 -2.258 2.898 1.00 89.75 219 GLY A N 1
ATOM 1764 C CA . GLY A 1 219 ? 14.546 -1.487 2.774 1.00 89.75 219 GLY A CA 1
ATOM 1765 C C . GLY A 1 219 ? 15.775 -2.364 2.588 1.00 89.75 219 GLY A C 1
ATOM 1766 O O . GLY A 1 219 ? 15.887 -3.453 3.153 1.00 89.75 219 GLY A O 1
ATOM 1767 N N . GLY A 1 220 ? 16.721 -1.879 1.788 1.00 73.62 220 GLY A N 1
ATOM 1768 C CA . GLY A 1 220 ? 18.105 -2.312 1.916 1.00 73.62 220 GLY A CA 1
ATOM 1769 C C . GLY A 1 220 ? 18.674 -1.618 3.144 1.00 73.62 220 GLY A C 1
ATOM 1770 O O . GLY A 1 220 ? 18.670 -0.389 3.193 1.00 73.62 220 GLY A O 1
ATOM 1771 N N . VAL A 1 221 ? 19.116 -2.376 4.149 1.00 51.12 221 VAL A N 1
ATOM 1772 C CA . VAL A 1 221 ? 20.022 -1.797 5.149 1.00 51.12 221 VAL A CA 1
ATOM 1773 C C . VAL A 1 221 ? 21.209 -1.221 4.361 1.00 51.12 221 VAL A C 1
ATOM 1775 O O . VAL A 1 221 ? 21.677 -1.920 3.457 1.00 51.12 221 VAL A O 1
ATOM 1778 N N . PRO A 1 222 ? 21.630 0.031 4.613 1.00 43.25 222 PRO A N 1
ATOM 1779 C CA . PRO A 1 222 ? 22.865 0.559 4.043 1.00 43.25 222 PRO A CA 1
ATOM 1780 C C . PRO A 1 222 ? 24.048 -0.391 4.248 1.00 43.25 222 PRO A C 1
ATOM 1782 O O . PRO A 1 222 ? 24.119 -1.014 5.335 1.00 43.25 222 PRO A O 1
#

Sequence (222 aa):
MPARRSRIPYAYANRERRQLILHHGKQLQSAPFTSLEKFARLTEYSASLYATNDVDTFMLNVSHVILGWSRPHQMWRVPPREERSNDWLGFDAYPDWSGWSPRYVDASVPEVPHNNQMYHFWFYASVRYFDGAHIAWLGNRLHEMRVPGTIAGISTGPLGNNGQGVSRQDYELGLAGIAFGGHLARGSALANKQTLTAWPPSQVIYINQIGDWLRANLGGVP